Protein AF-A0A529NV31-F1 (afdb_monomer_lite)

Secondary structure (DSSP, 8-state):
-TT--HHHHTTS--HHHHHHHHHTTS--EEEE-EESSS---PPP-SEEEEESS--TTSSPB-SEEPPPPHHHHHH-SEEEE--SSTT---SEESEEESEEE-SS-EEEBHHHHHHHHHTT--EEEEEE-TT-TT-EEEEEETTEEEE--TTSEEEP------GGG---HHHHT-TT---HHHHHHHTTS-PPP----GGGS-EEEETTS-EEEHHHHHHHHHHHHHH-

Structure (mmCIF, N/CA/C/O backbone):
data_AF-A0A529NV31-F1
#
_entry.id   AF-A0A529NV31-F1
#
loop_
_atom_site.group_PDB
_atom_site.id
_atom_site.type_symbol
_atom_site.label_atom_id
_atom_site.label_alt_id
_atom_site.label_comp_id
_atom_site.label_asym_id
_atom_site.label_entity_id
_atom_site.label_seq_id
_atom_site.pdbx_PDB_ins_code
_atom_site.Cartn_x
_atom_site.Cartn_y
_atom_site.Cartn_z
_atom_site.occupancy
_atom_site.B_iso_or_equiv
_atom_site.auth_seq_id
_atom_site.auth_comp_id
_atom_site.auth_asym_id
_atom_site.auth_atom_id
_atom_site.pdbx_PDB_model_num
ATOM 1 N N . VAL A 1 1 ? -2.078 -20.088 28.894 1.00 52.25 1 VAL A N 1
ATOM 2 C CA . VAL A 1 1 ? -1.488 -19.234 29.954 1.00 52.25 1 VAL A CA 1
ATOM 3 C C . VAL A 1 1 ? -1.740 -19.921 31.287 1.00 52.25 1 VAL A C 1
ATOM 5 O O . VAL A 1 1 ? -2.889 -20.295 31.509 1.00 52.25 1 VAL A O 1
ATOM 8 N N . PRO A 1 2 ? -0.722 -20.169 32.130 1.00 49.66 2 PRO A N 1
ATOM 9 C CA . PRO A 1 2 ? -0.938 -20.772 33.445 1.00 49.66 2 PRO A CA 1
ATOM 10 C C . PRO A 1 2 ? -1.967 -19.944 34.229 1.00 49.66 2 PRO A C 1
ATOM 12 O O . PRO A 1 2 ? -1.785 -18.740 34.377 1.00 49.66 2 PRO A O 1
ATOM 15 N N . GLY A 1 3 ? -3.063 -20.567 34.668 1.00 71.56 3 GLY A N 1
ATOM 16 C CA . GLY A 1 3 ? -4.120 -19.899 35.441 1.00 71.56 3 GLY A CA 1
ATOM 17 C C . GLY A 1 3 ? -5.321 -19.360 34.651 1.00 71.56 3 GLY A C 1
ATOM 18 O O . GLY A 1 3 ? -6.226 -18.816 35.274 1.00 71.56 3 GLY A O 1
ATOM 19 N N . ILE A 1 4 ? -5.379 -19.526 33.324 1.00 69.25 4 ILE A N 1
ATOM 20 C CA . ILE A 1 4 ? -6.609 -19.269 32.550 1.00 69.25 4 ILE A CA 1
ATOM 21 C C . ILE A 1 4 ? -7.344 -20.596 32.342 1.00 69.25 4 ILE A C 1
ATOM 23 O O . ILE A 1 4 ? -6.781 -21.513 31.746 1.00 69.25 4 ILE A O 1
ATOM 27 N N . ASP A 1 5 ? -8.584 -20.687 32.833 1.00 78.31 5 ASP A N 1
ATOM 28 C CA . ASP A 1 5 ? -9.491 -21.809 32.562 1.00 78.31 5 ASP A CA 1
ATOM 29 C C . ASP A 1 5 ? -9.714 -21.924 31.039 1.00 78.31 5 ASP A C 1
ATOM 31 O O . ASP A 1 5 ? -10.227 -20.976 30.435 1.00 78.31 5 ASP A O 1
ATOM 35 N N . PRO A 1 6 ? -9.342 -23.045 30.393 1.00 72.75 6 PRO A N 1
ATOM 36 C CA . PRO A 1 6 ? -9.574 -23.252 28.964 1.00 72.75 6 PRO A CA 1
ATOM 37 C C . PRO A 1 6 ? -11.044 -23.066 28.568 1.00 72.75 6 PRO A C 1
ATOM 39 O O . PRO A 1 6 ? -11.326 -22.504 27.514 1.00 72.75 6 PRO A O 1
ATOM 42 N N . ALA A 1 7 ? -11.983 -23.414 29.455 1.00 77.12 7 ALA A N 1
ATOM 43 C CA . ALA A 1 7 ? -13.410 -23.234 29.208 1.00 77.12 7 ALA A CA 1
ATOM 44 C C . ALA A 1 7 ? -13.838 -21.755 29.179 1.00 77.12 7 ALA A C 1
ATOM 46 O O . ALA A 1 7 ? -14.953 -21.455 28.751 1.00 77.12 7 ALA A O 1
ATOM 47 N N . LEU A 1 8 ? -13.011 -20.826 29.673 1.00 75.19 8 LEU A N 1
ATOM 48 C CA . LEU A 1 8 ? -13.231 -19.383 29.547 1.00 75.19 8 LEU A CA 1
ATOM 49 C C . LEU A 1 8 ? -12.817 -18.882 28.158 1.00 75.19 8 LEU A C 1
ATOM 51 O O . LEU A 1 8 ? -13.485 -18.010 27.612 1.00 75.19 8 LEU A O 1
ATOM 55 N N . VAL A 1 9 ? -11.753 -19.448 27.580 1.00 73.44 9 VAL A N 1
ATOM 56 C CA . VAL A 1 9 ? -11.260 -19.089 26.240 1.00 73.44 9 VAL A CA 1
ATOM 57 C C . VAL A 1 9 ? -12.289 -19.462 25.176 1.00 73.44 9 VAL A C 1
ATOM 59 O O . VAL A 1 9 ? -12.607 -18.625 24.340 1.00 73.44 9 VAL A O 1
ATOM 62 N N . ASP A 1 10 ? -12.904 -20.642 25.288 1.00 75.50 10 ASP A N 1
ATOM 63 C CA . ASP A 1 10 ? -13.963 -21.101 24.371 1.00 75.50 10 ASP A CA 1
ATOM 64 C C . ASP A 1 10 ? -15.248 -20.252 24.437 1.00 75.50 10 ASP A C 1
ATOM 66 O O . ASP A 1 10 ? -16.112 -20.341 23.565 1.00 75.50 10 ASP A O 1
ATOM 70 N N . ARG A 1 11 ? -15.403 -19.431 25.484 1.00 81.19 11 ARG A N 1
ATOM 71 C CA . ARG A 1 11 ? -16.543 -18.520 25.671 1.00 81.19 11 ARG A CA 1
ATOM 72 C C . ARG A 1 11 ? -16.264 -17.097 25.196 1.00 81.19 11 ARG A C 1
ATOM 74 O O . ARG A 1 11 ? -17.200 -16.298 25.133 1.00 81.19 11 ARG A O 1
ATOM 81 N N . LEU A 1 12 ? -15.009 -16.759 24.902 1.00 80.94 12 LEU A N 1
ATOM 82 C CA . LEU A 1 12 ? -14.658 -15.455 24.356 1.00 80.94 12 LEU A CA 1
ATOM 83 C C . LEU A 1 12 ? -14.872 -15.465 22.840 1.00 80.94 12 LEU A C 1
ATOM 85 O O . LEU A 1 12 ? -14.559 -16.455 22.182 1.00 80.94 12 LEU A O 1
ATOM 89 N N . PRO A 1 13 ? -15.407 -14.380 22.265 1.00 82.06 13 PRO A N 1
ATOM 90 C CA . PRO A 1 13 ? -15.530 -14.298 20.824 1.00 82.06 13 PRO A CA 1
ATOM 91 C C . PRO A 1 13 ? -14.143 -14.257 20.175 1.00 82.06 13 PRO A C 1
ATOM 93 O O . PRO A 1 13 ? -13.223 -13.612 20.686 1.00 82.06 13 PRO A O 1
ATOM 96 N N . ASP A 1 14 ? -14.009 -14.907 19.022 1.00 88.56 14 ASP A N 1
ATOM 97 C CA . ASP A 1 14 ? -12.799 -14.804 18.217 1.00 88.56 14 ASP A CA 1
ATOM 98 C C . ASP A 1 14 ? -12.743 -13.413 17.562 1.00 88.56 14 ASP A C 1
ATOM 100 O O . ASP A 1 14 ? -13.538 -13.076 16.679 1.00 88.56 14 ASP A O 1
ATOM 104 N N . ASN A 1 15 ? -11.811 -12.577 18.026 1.00 90.31 15 ASN A N 1
ATOM 105 C CA . ASN A 1 15 ? -11.631 -11.222 17.510 1.00 90.31 15 ASN A CA 1
ATOM 106 C C . ASN A 1 15 ? -11.150 -11.211 16.051 1.00 90.31 15 ASN A C 1
ATOM 108 O O . ASN A 1 15 ? -11.503 -10.280 15.325 1.00 90.31 15 ASN A O 1
ATOM 112 N N . ASP A 1 16 ? -10.409 -12.232 15.603 1.00 89.69 16 ASP A N 1
ATOM 113 C CA . ASP A 1 16 ? -10.017 -12.355 14.195 1.00 89.69 16 ASP A CA 1
ATOM 114 C C . ASP A 1 16 ? -11.257 -12.608 13.336 1.00 89.69 16 ASP A C 1
ATOM 116 O O . ASP A 1 16 ? -11.414 -12.012 12.271 1.00 89.69 16 ASP A O 1
ATOM 120 N N . GLU A 1 17 ? -12.181 -13.437 13.824 1.00 91.94 17 GLU A N 1
ATOM 121 C CA . GLU A 1 17 ? -13.430 -13.741 13.129 1.00 91.94 17 GLU A CA 1
ATOM 122 C C . GLU A 1 17 ? -14.406 -12.551 13.148 1.00 91.94 17 GLU A C 1
ATOM 124 O O . GLU A 1 17 ? -15.103 -12.290 12.161 1.00 91.94 17 GLU A O 1
ATOM 129 N N . ILE A 1 18 ? -14.462 -11.789 14.248 1.00 94.31 18 ILE A N 1
ATOM 130 C CA . ILE A 1 18 ? -15.201 -10.517 14.298 1.00 94.31 18 ILE A CA 1
ATOM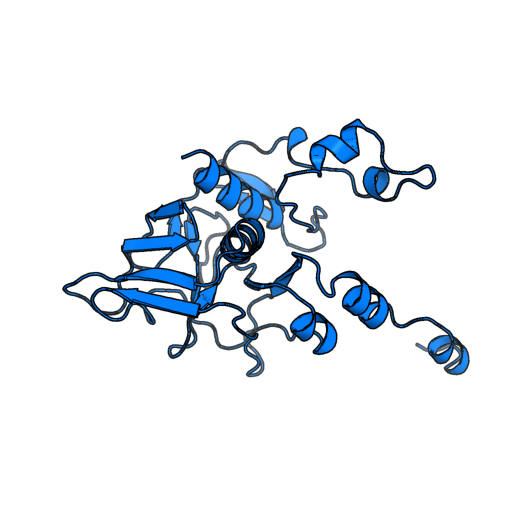 131 C C . ILE A 1 18 ? -14.620 -9.540 13.277 1.00 94.31 18 ILE A C 1
ATOM 133 O O . ILE A 1 18 ? -15.375 -8.916 12.523 1.00 94.31 18 ILE A O 1
ATOM 137 N N . PHE A 1 19 ? -13.294 -9.400 13.229 1.00 94.56 19 PHE A N 1
ATOM 138 C CA . PHE A 1 19 ? -12.641 -8.485 12.303 1.00 94.56 19 PHE A CA 1
ATOM 139 C C . PHE A 1 19 ? -12.861 -8.918 10.849 1.00 94.56 19 PHE A C 1
ATOM 141 O O . PHE A 1 19 ? -13.300 -8.105 10.034 1.00 94.56 19 PHE A O 1
ATOM 148 N N . ALA A 1 20 ? -12.698 -10.207 10.543 1.00 95.69 20 ALA A N 1
ATOM 149 C CA . ALA A 1 20 ? -12.952 -10.767 9.219 1.00 95.69 20 ALA A CA 1
ATOM 150 C C . ALA A 1 20 ? -14.389 -10.527 8.753 1.00 95.69 20 ALA A C 1
ATOM 152 O O . ALA A 1 20 ? -14.601 -10.110 7.613 1.00 95.69 20 ALA A O 1
ATOM 153 N N . ARG A 1 21 ? -15.385 -10.723 9.624 1.00 96.12 21 ARG A N 1
ATOM 154 C CA . ARG A 1 21 ? -16.785 -10.397 9.307 1.00 96.12 21 ARG A CA 1
ATOM 155 C C . ARG A 1 21 ? -17.005 -8.899 9.118 1.00 96.12 21 ARG A C 1
ATOM 157 O O . ARG A 1 21 ? -17.799 -8.498 8.274 1.00 96.12 21 ARG A O 1
ATOM 164 N N . SER A 1 22 ? -16.298 -8.068 9.878 1.00 96.50 22 SER A N 1
ATOM 165 C CA . SER A 1 22 ? -16.463 -6.613 9.844 1.00 96.50 22 SER A CA 1
ATOM 166 C C . SER A 1 22 ? -15.946 -5.971 8.559 1.00 96.50 22 SER A C 1
ATOM 168 O O . SER A 1 22 ? -16.462 -4.913 8.189 1.00 96.50 22 SER A O 1
ATOM 170 N N . ILE A 1 23 ? -14.957 -6.577 7.896 1.00 97.44 23 ILE A N 1
ATOM 171 C CA . ILE A 1 23 ? -14.371 -6.073 6.641 1.00 97.44 23 ILE A CA 1
ATOM 172 C C . ILE A 1 23 ? -15.036 -6.649 5.385 1.00 97.44 23 ILE A C 1
ATOM 174 O O . ILE A 1 23 ? -14.862 -6.095 4.302 1.00 97.44 23 ILE A O 1
ATOM 178 N N . ALA A 1 24 ? -15.813 -7.727 5.518 1.00 97.44 24 ALA A N 1
ATOM 179 C CA . ALA A 1 24 ? -16.458 -8.391 4.392 1.00 97.44 24 ALA A CA 1
ATOM 180 C C . ALA A 1 24 ? -17.353 -7.423 3.596 1.00 97.44 24 ALA A C 1
ATOM 182 O O . ALA A 1 24 ? -18.206 -6.732 4.159 1.00 97.44 24 ALA A O 1
ATOM 183 N N . GLY A 1 25 ? -17.144 -7.368 2.277 1.00 96.44 25 GLY A N 1
ATOM 184 C CA . GLY A 1 25 ? -17.895 -6.500 1.363 1.00 96.44 25 GLY A CA 1
ATOM 185 C C . GLY A 1 25 ? -17.591 -5.002 1.492 1.00 96.44 25 GLY A C 1
ATOM 186 O O . GLY A 1 25 ? -18.279 -4.193 0.873 1.00 96.44 25 GLY A O 1
ATOM 187 N N . LYS A 1 26 ? -16.584 -4.614 2.284 1.00 97.31 26 LYS A N 1
ATOM 188 C CA . LYS A 1 26 ? -16.153 -3.219 2.454 1.00 97.31 26 LYS A CA 1
ATOM 189 C C . LYS A 1 26 ? -14.832 -2.966 1.722 1.00 97.31 26 LYS A C 1
ATOM 191 O O . LYS A 1 26 ? -14.056 -3.904 1.547 1.00 97.31 26 LYS A O 1
ATOM 196 N N . PRO A 1 27 ? -14.535 -1.712 1.332 1.00 97.38 27 PRO A N 1
ATOM 197 C CA . PRO A 1 27 ? -13.291 -1.344 0.651 1.00 97.38 27 PRO A CA 1
ATOM 198 C C . PRO A 1 27 ? -12.096 -1.325 1.623 1.00 97.38 27 PRO A C 1
ATOM 200 O O . PRO A 1 27 ? -11.488 -0.288 1.867 1.00 97.38 27 PRO A O 1
ATOM 203 N N . VAL A 1 28 ? -11.781 -2.474 2.226 1.00 98.06 28 VAL A N 1
ATOM 204 C CA . VAL A 1 28 ? -10.679 -2.632 3.181 1.00 98.06 28 VAL A CA 1
ATOM 205 C C . VAL A 1 28 ? -9.501 -3.310 2.501 1.00 98.06 28 VAL A C 1
ATOM 207 O O . VAL A 1 28 ? -9.643 -4.387 1.918 1.00 98.06 28 VAL A O 1
ATOM 210 N N . VAL A 1 29 ? -8.333 -2.682 2.627 1.00 98.31 29 VAL A N 1
ATOM 211 C CA . VAL A 1 29 ? -7.051 -3.217 2.170 1.00 98.31 29 VAL A CA 1
ATOM 212 C C . VAL A 1 29 ? -6.236 -3.665 3.375 1.00 98.31 29 VAL A C 1
ATOM 214 O O . VAL A 1 29 ? -6.066 -2.901 4.325 1.00 98.31 29 VAL A O 1
ATOM 217 N N . LEU A 1 30 ? -5.726 -4.895 3.340 1.00 97.44 30 LEU A N 1
ATOM 218 C CA . LEU A 1 30 ? -4.834 -5.412 4.375 1.00 97.44 30 LEU A CA 1
ATOM 219 C C . LEU A 1 30 ? -3.369 -5.195 3.999 1.00 97.44 30 LEU A C 1
ATOM 221 O O . LEU A 1 30 ? -2.962 -5.408 2.858 1.00 97.44 30 LEU A O 1
ATOM 225 N N . GLY A 1 31 ? -2.579 -4.795 4.992 1.00 95.62 31 GLY A N 1
ATOM 226 C CA . GLY A 1 31 ? -1.129 -4.704 4.885 1.00 95.62 31 GLY A CA 1
ATOM 227 C C . GLY A 1 31 ? -0.455 -6.030 5.231 1.00 95.62 31 GLY A C 1
ATOM 228 O O . GLY A 1 31 ? -0.853 -6.684 6.194 1.00 95.62 31 GLY A O 1
ATOM 229 N N . TYR A 1 32 ? 0.603 -6.390 4.508 1.00 94.69 32 TYR A N 1
ATOM 230 C CA . TYR A 1 32 ? 1.511 -7.470 4.908 1.00 94.69 32 TYR A CA 1
ATOM 231 C C . TYR A 1 32 ? 2.973 -7.008 4.905 1.00 94.69 32 TYR A C 1
ATOM 233 O O . TYR A 1 32 ? 3.364 -6.100 4.166 1.00 94.69 32 TYR A O 1
ATOM 241 N N . GLY A 1 33 ? 3.786 -7.637 5.756 1.00 92.44 33 GLY A N 1
ATOM 242 C CA . GLY A 1 33 ? 5.233 -7.427 5.824 1.00 92.44 33 GLY A CA 1
ATOM 243 C C . GLY A 1 33 ? 6.008 -8.498 5.056 1.00 92.44 33 GLY A C 1
ATOM 244 O O . GLY A 1 33 ? 5.518 -9.611 4.867 1.00 92.44 33 GLY A O 1
ATOM 245 N N . ILE A 1 34 ? 7.229 -8.168 4.636 1.00 92.69 34 ILE A N 1
ATOM 246 C CA . ILE A 1 34 ? 8.159 -9.146 4.052 1.00 92.69 34 ILE A CA 1
ATOM 247 C C . ILE A 1 34 ? 8.688 -10.058 5.163 1.00 92.69 34 ILE A C 1
ATOM 249 O O . ILE A 1 34 ? 9.029 -9.585 6.247 1.00 92.69 34 ILE A O 1
ATOM 253 N N . SER A 1 35 ? 8.806 -11.348 4.861 1.00 91.06 35 SER A N 1
ATOM 254 C CA . SER A 1 35 ? 9.444 -12.353 5.707 1.00 91.06 35 SER A CA 1
ATOM 255 C C . SER A 1 35 ? 10.656 -12.959 4.996 1.00 91.06 35 SER A C 1
ATOM 257 O O . SER A 1 35 ? 10.649 -13.175 3.784 1.00 91.06 35 SER A O 1
ATOM 259 N N . ASN A 1 36 ? 11.700 -13.272 5.767 1.00 87.06 36 ASN A N 1
ATOM 260 C CA . ASN A 1 36 ? 12.850 -14.045 5.283 1.00 87.06 36 ASN A CA 1
ATOM 261 C C . ASN A 1 36 ? 12.676 -15.559 5.487 1.00 87.06 36 ASN A C 1
ATOM 263 O O . ASN A 1 36 ? 13.519 -16.331 5.020 1.00 87.06 36 ASN A O 1
ATOM 267 N N . GLU A 1 37 ? 11.602 -15.959 6.171 1.00 88.75 37 GLU A N 1
ATOM 268 C CA . GLU A 1 37 ? 11.260 -17.331 6.540 1.00 88.75 37 GLU A CA 1
ATOM 269 C C . GLU A 1 37 ? 9.914 -17.747 5.931 1.00 88.75 37 GLU A C 1
ATOM 271 O O . GLU A 1 37 ? 8.996 -16.931 5.803 1.00 88.75 37 GLU A O 1
ATOM 276 N N . GLY A 1 38 ? 9.785 -19.035 5.605 1.00 91.81 38 GLY A N 1
ATOM 277 C CA . GLY A 1 38 ? 8.586 -19.604 4.989 1.00 91.81 38 GLY A CA 1
ATOM 278 C C . GLY A 1 38 ? 8.535 -19.433 3.467 1.00 91.81 38 GLY A C 1
ATOM 279 O O . GLY A 1 38 ? 9.543 -19.145 2.825 1.00 91.81 38 GLY A O 1
ATOM 280 N N . ASN A 1 39 ? 7.352 -19.669 2.898 1.00 93.88 39 ASN A N 1
ATOM 281 C CA . ASN A 1 39 ? 7.070 -19.638 1.455 1.00 93.88 39 ASN A CA 1
ATOM 282 C C . ASN A 1 39 ? 5.685 -19.041 1.130 1.00 93.88 39 ASN A C 1
ATOM 284 O O . ASN A 1 39 ? 5.166 -19.232 0.031 1.00 93.88 39 ASN A O 1
ATOM 288 N N . TYR A 1 40 ? 5.055 -18.379 2.105 1.00 95.62 40 TYR A N 1
ATOM 289 C CA . TYR A 1 40 ? 3.743 -17.770 1.921 1.00 95.62 40 TYR A CA 1
ATOM 290 C C . TYR A 1 40 ? 3.864 -16.525 1.044 1.00 95.62 40 TYR A C 1
ATOM 292 O O . TYR A 1 40 ? 4.668 -15.638 1.337 1.00 95.62 40 TYR A O 1
ATOM 300 N N . HIS A 1 41 ? 3.015 -16.452 0.025 1.00 95.69 41 HIS A N 1
ATOM 301 C CA . HIS A 1 41 ? 2.807 -15.277 -0.805 1.00 95.69 41 HIS A CA 1
ATOM 302 C C . HIS A 1 41 ? 1.325 -14.890 -0.731 1.00 95.69 41 HIS A C 1
ATOM 304 O O . HIS A 1 41 ? 0.470 -15.777 -0.821 1.00 95.69 41 HIS A O 1
ATOM 310 N N . PRO A 1 42 ? 1.003 -13.602 -0.525 1.00 94.50 42 PRO A N 1
ATOM 311 C CA . PRO A 1 42 ? -0.377 -13.162 -0.403 1.00 94.50 42 PRO A CA 1
ATOM 312 C C . PRO A 1 42 ? -1.080 -13.191 -1.757 1.00 94.50 42 PRO A C 1
ATOM 314 O O . PRO A 1 42 ? -0.464 -12.995 -2.804 1.00 94.50 42 PRO A O 1
ATOM 317 N N . GLN A 1 43 ? -2.397 -13.371 -1.741 1.00 95.31 43 GLN A N 1
ATOM 318 C CA . GLN A 1 43 ? -3.197 -13.299 -2.954 1.00 95.31 43 GLN A CA 1
ATOM 319 C C . GLN A 1 43 ? -3.166 -11.898 -3.570 1.00 95.31 43 GLN A C 1
ATOM 321 O O . GLN A 1 43 ? -3.516 -10.906 -2.926 1.00 95.31 43 GLN A O 1
ATOM 326 N N . VAL A 1 44 ? -2.870 -11.830 -4.867 1.00 96.81 44 VAL A N 1
ATOM 327 C CA . VAL A 1 44 ? -3.057 -10.611 -5.657 1.00 96.81 44 VAL A CA 1
ATOM 328 C C . VAL A 1 44 ? -4.533 -10.489 -6.048 1.00 96.81 44 VAL A C 1
ATOM 330 O O . VAL A 1 44 ? -5.082 -11.338 -6.747 1.00 96.81 44 VAL A O 1
ATOM 333 N N . LYS A 1 45 ? -5.197 -9.429 -5.570 1.00 97.06 45 LYS A N 1
ATOM 334 C CA . LYS A 1 45 ? -6.650 -9.207 -5.736 1.00 97.06 45 LYS A CA 1
ATOM 335 C C . LYS A 1 45 ? -7.037 -8.492 -7.039 1.00 97.06 45 LYS A C 1
ATOM 337 O O . LYS A 1 45 ? -8.222 -8.271 -7.280 1.00 97.06 45 LYS A O 1
ATOM 342 N N . ALA A 1 46 ? -6.063 -8.114 -7.863 1.00 96.75 46 ALA A N 1
ATOM 343 C CA . ALA A 1 46 ? -6.259 -7.316 -9.070 1.00 96.75 46 ALA A CA 1
ATOM 344 C C . ALA A 1 46 ? -5.518 -7.899 -10.276 1.00 96.75 46 ALA A C 1
ATOM 346 O O . ALA A 1 46 ? -4.521 -8.602 -10.129 1.00 96.75 46 ALA A O 1
ATOM 347 N N . GLY A 1 47 ? -5.985 -7.564 -11.478 1.00 97.56 47 GLY A N 1
ATOM 348 C CA . GLY A 1 47 ? -5.246 -7.850 -12.703 1.00 97.56 47 GLY A CA 1
ATOM 349 C C . GLY A 1 47 ? -3.971 -7.010 -12.795 1.00 97.56 47 GLY A C 1
ATOM 350 O O . GLY A 1 47 ? -3.922 -5.874 -12.320 1.00 97.56 47 GLY A O 1
ATOM 351 N N . ILE A 1 48 ? -2.948 -7.549 -13.449 1.00 97.56 48 ILE A N 1
ATOM 352 C CA . ILE A 1 48 ? -1.725 -6.819 -13.785 1.00 97.56 48 ILE A CA 1
ATOM 353 C C . ILE A 1 48 ? -1.467 -7.027 -15.271 1.00 97.56 48 ILE A C 1
ATOM 355 O O . ILE A 1 48 ? -1.412 -8.159 -15.745 1.00 97.56 48 ILE A O 1
ATOM 359 N N . ALA A 1 49 ? -1.338 -5.926 -16.000 1.00 97.38 49 ALA A N 1
ATOM 360 C CA . ALA A 1 49 ? -0.980 -5.905 -17.408 1.00 97.38 49 ALA A CA 1
ATOM 361 C C . ALA A 1 49 ? 0.244 -5.013 -17.604 1.00 97.38 49 ALA A C 1
ATOM 363 O O . ALA A 1 49 ? 0.450 -4.055 -16.856 1.00 97.38 49 ALA A O 1
ATOM 364 N N . PHE A 1 50 ? 1.042 -5.299 -18.628 1.00 96.44 50 PHE A N 1
ATOM 365 C CA . PHE A 1 50 ? 2.165 -4.447 -18.991 1.00 96.44 50 PHE A CA 1
ATOM 366 C C . PHE A 1 50 ? 2.307 -4.282 -20.503 1.00 96.44 50 PHE A C 1
ATOM 368 O O . PHE A 1 50 ? 1.803 -5.085 -21.287 1.00 96.44 50 PHE A O 1
ATOM 375 N N . THR A 1 51 ? 2.987 -3.211 -20.898 1.00 96.62 51 THR A N 1
ATOM 376 C CA . THR A 1 51 ? 3.375 -2.906 -22.283 1.00 96.62 51 THR A CA 1
ATOM 377 C C . THR A 1 51 ? 4.895 -2.806 -22.377 1.00 96.62 51 THR A C 1
ATOM 379 O O . THR A 1 51 ? 5.516 -2.380 -21.407 1.00 96.62 51 THR A O 1
ATOM 382 N N . GLY A 1 52 ? 5.481 -3.090 -23.542 1.00 94.50 52 GLY A N 1
ATOM 383 C CA . GLY A 1 52 ? 6.941 -3.109 -23.714 1.00 94.50 52 GLY A CA 1
ATOM 384 C C . GLY A 1 52 ? 7.552 -4.443 -23.283 1.00 94.50 52 GLY A C 1
ATOM 385 O O . GLY A 1 52 ? 6.856 -5.461 -23.271 1.00 94.50 52 GLY A O 1
ATOM 386 N N . GLU A 1 53 ? 8.841 -4.437 -22.939 1.00 95.44 53 GLU A N 1
ATOM 387 C CA . GLU A 1 53 ? 9.506 -5.610 -22.363 1.00 95.44 53 GLU A CA 1
ATOM 388 C C . GLU A 1 53 ? 9.003 -5.897 -20.943 1.00 95.44 53 GLU A C 1
ATOM 390 O O . GLU A 1 53 ? 8.494 -5.012 -20.248 1.00 95.44 53 GLU A O 1
ATOM 395 N N . SER A 1 54 ? 9.147 -7.153 -20.507 1.00 94.44 54 SER A N 1
ATOM 396 C CA . SER A 1 54 ? 8.662 -7.592 -19.194 1.00 94.44 54 SER A CA 1
ATOM 397 C C . SER A 1 54 ? 9.285 -6.766 -18.058 1.00 94.44 54 SER A C 1
ATOM 399 O O . SER A 1 54 ? 10.514 -6.747 -17.922 1.00 94.44 54 SER A O 1
ATOM 401 N N . PRO A 1 55 ? 8.469 -6.122 -17.199 1.00 95.38 55 PRO A N 1
ATOM 402 C CA . PRO A 1 55 ? 8.963 -5.364 -16.058 1.00 95.38 55 PRO A CA 1
ATOM 403 C C . PRO A 1 55 ? 9.029 -6.198 -14.769 1.00 95.38 55 PRO A C 1
ATOM 405 O O . PRO A 1 55 ? 9.301 -5.633 -13.715 1.00 95.38 55 PRO A O 1
ATOM 408 N N . VAL A 1 56 ? 8.733 -7.505 -14.812 1.00 95.81 56 VAL A N 1
ATOM 409 C CA . VAL A 1 56 ? 8.555 -8.351 -13.612 1.00 95.81 56 VAL A CA 1
ATOM 410 C C . VAL A 1 56 ? 9.785 -8.356 -12.700 1.00 95.81 56 VAL A C 1
ATOM 412 O O . VAL A 1 56 ? 9.627 -8.350 -11.481 1.00 95.81 56 VAL A O 1
ATOM 415 N N . ASP A 1 57 ? 10.985 -8.276 -13.274 1.00 95.75 57 ASP A N 1
ATOM 416 C CA . ASP A 1 57 ? 12.252 -8.268 -12.528 1.00 95.75 57 ASP A CA 1
ATOM 417 C C . ASP A 1 57 ? 12.708 -6.864 -12.092 1.00 95.75 57 ASP A C 1
ATOM 419 O O . ASP A 1 57 ? 13.775 -6.708 -11.504 1.00 95.75 57 ASP A O 1
ATOM 423 N N . ALA A 1 58 ? 11.932 -5.817 -12.394 1.00 96.25 58 ALA A N 1
ATOM 424 C CA . ALA A 1 58 ? 12.282 -4.450 -12.014 1.00 96.25 58 ALA A CA 1
ATOM 425 C C . ALA A 1 58 ? 12.204 -4.206 -10.493 1.00 96.25 58 ALA A C 1
ATOM 427 O O . ALA A 1 58 ? 13.118 -3.579 -9.947 1.00 96.25 58 ALA A O 1
ATOM 428 N N . PRO A 1 59 ? 11.135 -4.633 -9.788 1.00 97.12 59 PRO A N 1
ATOM 429 C CA . PRO A 1 59 ? 10.970 -4.294 -8.384 1.00 97.12 59 PRO A CA 1
ATOM 430 C C . PRO A 1 59 ? 11.825 -5.156 -7.448 1.00 97.12 59 PRO A C 1
ATOM 432 O O . PRO A 1 59 ? 12.350 -6.195 -7.842 1.00 97.12 59 PRO A O 1
ATOM 435 N N . PRO A 1 60 ? 11.951 -4.769 -6.166 1.00 95.62 60 PRO A N 1
ATOM 436 C CA . PRO A 1 60 ? 12.656 -5.575 -5.178 1.00 95.62 60 PRO A CA 1
ATOM 437 C C . PRO A 1 60 ? 12.024 -6.960 -4.986 1.00 95.62 60 PRO A C 1
ATOM 439 O O . PRO A 1 60 ? 10.802 -7.091 -4.855 1.00 95.62 60 PRO A O 1
ATOM 442 N N . HIS A 1 61 ? 12.877 -7.982 -4.893 1.00 95.12 61 HIS A N 1
ATOM 443 C CA . HIS A 1 61 ? 12.422 -9.354 -4.701 1.00 95.12 61 HIS A CA 1
ATOM 444 C C . HIS A 1 61 ? 11.923 -9.626 -3.277 1.00 95.12 61 HIS A C 1
ATOM 446 O O . HIS A 1 61 ? 12.511 -9.171 -2.289 1.00 95.12 61 HIS A O 1
ATOM 452 N N . ILE A 1 62 ? 10.887 -10.453 -3.175 1.00 94.69 62 ILE A N 1
ATOM 453 C CA . ILE A 1 62 ? 10.430 -11.083 -1.940 1.00 94.69 62 ILE A CA 1
ATOM 454 C C . ILE A 1 62 ? 10.643 -12.586 -1.993 1.00 94.69 62 ILE A C 1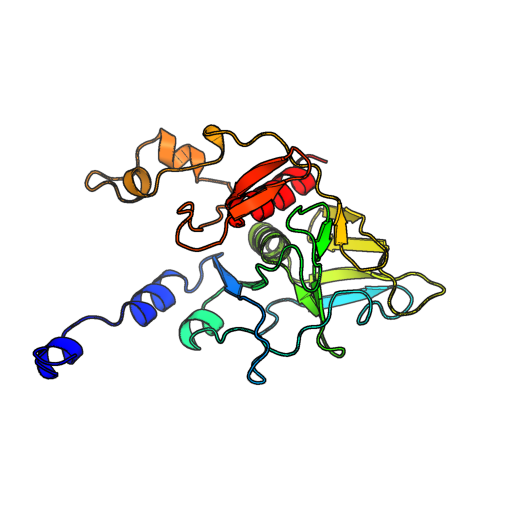
ATOM 456 O O . ILE A 1 62 ? 10.540 -13.215 -3.038 1.00 94.69 62 ILE A O 1
ATOM 460 N N . ARG A 1 63 ? 10.947 -13.156 -0.827 1.00 93.88 63 ARG A N 1
ATOM 461 C CA . ARG A 1 63 ? 11.015 -14.608 -0.633 1.00 93.88 63 ARG A CA 1
ATOM 462 C C . ARG A 1 63 ? 9.728 -15.160 -0.031 1.00 93.88 63 ARG A C 1
ATOM 464 O O . ARG A 1 63 ? 9.316 -16.267 -0.355 1.00 93.88 63 ARG A O 1
ATOM 471 N N . ALA A 1 64 ? 9.179 -14.421 0.925 1.00 94.88 64 ALA A N 1
ATOM 472 C CA . ALA A 1 64 ? 7.961 -14.757 1.632 1.00 94.88 64 ALA A CA 1
ATOM 473 C C . ALA A 1 64 ? 7.349 -13.488 2.234 1.00 94.88 64 ALA A C 1
ATOM 475 O O . ALA A 1 64 ? 7.997 -12.442 2.360 1.00 94.88 64 ALA A O 1
ATOM 476 N N . ALA A 1 65 ? 6.102 -13.606 2.660 1.00 94.88 65 ALA A N 1
ATOM 477 C CA . ALA A 1 65 ? 5.374 -12.610 3.421 1.00 94.88 65 ALA A CA 1
ATOM 478 C C . ALA A 1 65 ? 4.970 -13.163 4.791 1.00 94.88 65 ALA A C 1
ATOM 480 O O . ALA A 1 65 ? 4.851 -14.374 4.987 1.00 94.88 65 ALA A O 1
ATOM 481 N N . THR A 1 66 ? 4.715 -12.266 5.740 1.00 93.88 66 THR A N 1
ATOM 482 C CA . THR A 1 66 ? 4.025 -12.627 6.980 1.00 93.88 66 THR A CA 1
ATOM 483 C C . THR A 1 66 ? 2.610 -13.118 6.641 1.00 93.88 66 THR A C 1
ATOM 485 O O . THR A 1 66 ? 1.861 -12.358 6.020 1.00 93.88 66 THR A O 1
ATOM 488 N N . PRO A 1 67 ? 2.218 -14.344 7.042 1.00 93.25 67 PRO A N 1
ATOM 489 C CA . PRO A 1 67 ? 0.913 -14.897 6.696 1.00 93.25 67 PRO A CA 1
ATOM 490 C C . PRO A 1 67 ? -0.255 -14.068 7.221 1.00 93.25 67 PRO A C 1
ATOM 492 O O . PRO A 1 67 ? -0.310 -13.731 8.407 1.00 93.25 67 PRO A O 1
ATOM 495 N N . LEU A 1 68 ? -1.224 -13.796 6.348 1.00 93.50 68 LEU A N 1
ATOM 496 C CA . LEU A 1 68 ? -2.530 -13.292 6.755 1.00 93.50 68 LEU A CA 1
ATOM 497 C C . LEU A 1 68 ? -3.409 -14.462 7.203 1.00 93.50 68 LEU A C 1
ATOM 499 O O . LEU A 1 68 ? -3.290 -15.591 6.723 1.00 93.50 68 LEU A O 1
ATOM 503 N N . ARG A 1 69 ? -4.327 -14.201 8.136 1.00 94.25 69 ARG A N 1
ATOM 504 C CA . ARG A 1 69 ? -5.325 -15.207 8.516 1.00 94.25 69 ARG A CA 1
ATOM 505 C C . ARG A 1 69 ? -6.228 -15.464 7.300 1.00 94.25 69 ARG A C 1
ATOM 507 O O . ARG A 1 69 ? -6.729 -14.487 6.741 1.00 94.25 69 ARG A O 1
ATOM 514 N N . PRO A 1 70 ? -6.513 -16.726 6.924 1.00 94.25 70 PRO A N 1
ATOM 515 C CA . PRO A 1 70 ? -7.239 -17.028 5.686 1.00 94.25 70 PRO A CA 1
ATOM 516 C C . PRO A 1 70 ? -8.583 -16.301 5.542 1.00 94.25 70 PRO A C 1
ATOM 518 O O . PRO A 1 70 ? -8.935 -15.851 4.459 1.00 94.25 70 PRO A O 1
ATOM 521 N N . GLN A 1 71 ? -9.322 -16.135 6.642 1.00 94.50 71 GLN A N 1
ATOM 522 C CA . GLN A 1 71 ? -10.613 -15.438 6.642 1.00 94.50 71 GLN A CA 1
ATOM 523 C C . GLN A 1 71 ? -10.471 -13.926 6.397 1.00 94.50 71 GLN A C 1
ATOM 525 O O . GLN A 1 71 ? -11.315 -13.331 5.732 1.00 94.50 71 GLN A O 1
ATOM 530 N N . LEU A 1 72 ? -9.398 -13.306 6.904 1.00 95.62 72 LEU A N 1
ATOM 531 C CA . LEU A 1 72 ? -9.090 -11.897 6.651 1.00 95.62 72 LEU A CA 1
ATOM 532 C C . LEU A 1 72 ? -8.668 -11.697 5.195 1.00 95.62 72 LEU A C 1
ATOM 534 O O . LEU A 1 72 ? -9.200 -10.827 4.513 1.00 95.62 72 LEU A O 1
ATOM 538 N N . GLU A 1 73 ? -7.762 -12.544 4.709 1.00 96.06 73 GLU A N 1
ATOM 539 C CA . GLU A 1 73 ? -7.308 -12.533 3.318 1.00 96.06 73 GLU A CA 1
ATOM 540 C C . GLU A 1 73 ? -8.466 -12.745 2.332 1.00 96.06 73 GLU A C 1
ATOM 542 O O . GLU A 1 73 ? -8.544 -12.053 1.317 1.00 96.06 73 GLU A O 1
ATOM 547 N N . ALA A 1 74 ? -9.399 -13.652 2.629 1.00 95.56 74 ALA A N 1
ATOM 548 C CA . ALA A 1 74 ? -10.568 -13.895 1.788 1.00 95.56 74 ALA A CA 1
ATOM 549 C C . ALA A 1 74 ? -11.527 -12.692 1.736 1.00 95.56 74 ALA A C 1
ATOM 551 O O . ALA A 1 74 ? -12.036 -12.374 0.662 1.00 95.56 74 ALA A O 1
ATOM 552 N N . ASN A 1 75 ? -11.754 -12.019 2.869 1.00 96.94 75 ASN A N 1
ATOM 553 C CA . ASN A 1 75 ? -12.745 -10.945 2.982 1.00 96.94 75 ASN A CA 1
ATOM 554 C C . ASN A 1 75 ? -12.211 -9.550 2.624 1.00 96.94 75 ASN A C 1
ATOM 556 O O . ASN A 1 75 ? -13.010 -8.628 2.453 1.00 96.94 75 ASN A O 1
ATOM 560 N N . ALA A 1 76 ? -10.891 -9.376 2.525 1.00 97.94 76 ALA A N 1
ATOM 561 C CA . ALA A 1 76 ? -10.280 -8.110 2.141 1.00 97.94 76 ALA A CA 1
ATOM 562 C C . ALA A 1 76 ? -10.531 -7.779 0.662 1.00 97.94 76 ALA A C 1
ATOM 564 O O . ALA A 1 76 ? -10.338 -8.616 -0.223 1.00 97.94 76 ALA A O 1
ATOM 565 N N . ALA A 1 77 ? -10.896 -6.524 0.388 1.00 98.31 77 ALA A N 1
ATOM 566 C CA . ALA A 1 77 ? -11.050 -6.014 -0.974 1.00 98.31 77 ALA A CA 1
ATOM 567 C C . ALA A 1 77 ? -9.702 -5.835 -1.685 1.00 98.31 77 ALA A C 1
ATOM 569 O O . ALA A 1 77 ? -9.658 -5.808 -2.917 1.00 98.31 77 ALA A O 1
ATOM 570 N N . GLY A 1 78 ? -8.621 -5.711 -0.913 1.00 98.19 78 GLY A N 1
ATOM 571 C CA . GLY A 1 78 ? -7.263 -5.620 -1.416 1.00 98.19 78 GLY A CA 1
ATOM 572 C C . GLY A 1 78 ? -6.215 -6.085 -0.414 1.00 98.19 78 GLY A C 1
ATOM 573 O O . GLY A 1 78 ? -6.469 -6.143 0.790 1.00 98.19 78 GLY A O 1
ATOM 574 N N . ILE A 1 79 ? -5.027 -6.413 -0.913 1.00 98.31 79 ILE A N 1
ATOM 575 C CA . ILE A 1 79 ? -3.867 -6.792 -0.098 1.00 98.31 79 ILE A CA 1
ATOM 576 C C . ILE A 1 79 ? -2.630 -6.114 -0.682 1.00 98.31 79 ILE A C 1
ATOM 578 O O . ILE A 1 79 ? -2.398 -6.214 -1.884 1.00 98.31 79 ILE A O 1
ATOM 582 N N . GLY A 1 80 ? -1.845 -5.428 0.152 1.00 97.62 80 GLY A N 1
ATOM 583 C CA . GLY A 1 80 ? -0.641 -4.735 -0.304 1.00 97.62 80 GLY A CA 1
ATOM 584 C C . GLY A 1 80 ? 0.503 -4.732 0.705 1.00 97.62 80 GLY A C 1
ATOM 585 O O . GLY A 1 80 ? 0.290 -4.791 1.917 1.00 97.62 80 GLY A O 1
ATOM 586 N N . HIS A 1 81 ? 1.743 -4.670 0.218 1.00 96.81 81 HIS A N 1
ATOM 587 C CA . HIS A 1 81 ? 2.915 -4.678 1.094 1.00 96.81 81 HIS A CA 1
ATOM 588 C C . HIS A 1 81 ? 3.108 -3.334 1.803 1.00 96.81 81 HIS A C 1
ATOM 590 O O . HIS A 1 81 ? 2.920 -2.265 1.222 1.00 96.81 81 HIS A O 1
ATOM 596 N N . ILE A 1 82 ? 3.583 -3.371 3.049 1.00 94.44 82 ILE A N 1
ATOM 597 C CA . ILE A 1 82 ? 3.894 -2.153 3.823 1.00 94.44 82 ILE A CA 1
ATOM 598 C C . ILE A 1 82 ? 5.353 -1.696 3.686 1.00 94.44 82 ILE A C 1
ATOM 600 O O . ILE A 1 82 ? 5.746 -0.681 4.259 1.00 94.44 82 ILE A O 1
ATOM 604 N N . SER A 1 83 ? 6.167 -2.440 2.935 1.00 91.56 83 SER A N 1
ATOM 605 C CA . SER A 1 83 ? 7.606 -2.208 2.800 1.00 91.56 83 SER A CA 1
ATOM 606 C C . SER A 1 83 ? 7.928 -0.921 2.048 1.00 91.56 83 SER A C 1
ATOM 608 O O . SER A 1 83 ? 7.660 -0.815 0.858 1.00 91.56 83 SER A O 1
ATOM 610 N N . LEU A 1 84 ? 8.564 0.022 2.743 1.00 88.88 84 LEU A N 1
ATOM 611 C CA . LEU A 1 84 ? 8.973 1.315 2.184 1.00 88.88 84 LEU A CA 1
ATOM 612 C C . LEU A 1 84 ? 10.415 1.328 1.669 1.00 88.88 84 LEU A C 1
ATOM 614 O O . LEU A 1 84 ? 10.754 2.146 0.828 1.00 88.88 84 LEU A O 1
ATOM 618 N N . ASN A 1 85 ? 11.281 0.457 2.196 1.00 85.56 85 ASN A N 1
ATOM 619 C CA . ASN A 1 85 ? 12.705 0.458 1.859 1.00 85.56 85 ASN A CA 1
ATOM 620 C C . ASN A 1 85 ? 13.330 -0.953 1.897 1.00 85.56 85 ASN A C 1
ATOM 622 O O . ASN A 1 85 ? 14.275 -1.189 2.656 1.00 85.56 85 ASN A O 1
ATOM 626 N N . PRO A 1 86 ? 12.765 -1.935 1.171 1.00 82.19 86 PRO A N 1
ATOM 627 C CA . PRO A 1 86 ? 13.223 -3.320 1.243 1.00 82.19 86 PRO A CA 1
ATOM 628 C C . PRO A 1 86 ? 14.686 -3.441 0.799 1.00 82.19 86 PRO A C 1
ATOM 630 O O . PRO A 1 86 ? 15.086 -2.903 -0.229 1.00 82.19 86 PRO A O 1
ATOM 633 N N . GLY A 1 87 ? 15.496 -4.140 1.598 1.00 74.69 87 GLY A N 1
ATOM 634 C CA . GLY A 1 87 ? 16.891 -4.443 1.266 1.00 74.69 87 GLY A CA 1
ATOM 635 C C . GLY A 1 87 ? 17.871 -3.262 1.313 1.00 74.69 87 GLY A C 1
ATOM 636 O O . GLY A 1 87 ? 19.061 -3.478 1.092 1.00 74.69 87 GLY A O 1
ATOM 637 N N . LYS A 1 88 ? 17.434 -2.032 1.626 1.00 80.81 88 LYS A N 1
ATOM 638 C CA . LYS A 1 88 ? 18.349 -0.884 1.737 1.00 80.81 88 LYS A CA 1
ATOM 639 C C . LYS A 1 88 ? 18.835 -0.699 3.174 1.00 80.81 88 LYS A C 1
ATOM 641 O O . LYS A 1 88 ? 18.085 -0.841 4.135 1.00 80.81 88 LYS A O 1
ATOM 646 N N . SER A 1 89 ? 20.104 -0.324 3.309 1.00 71.12 89 SER A N 1
ATOM 647 C CA . SER A 1 89 ? 20.779 -0.112 4.598 1.00 71.12 89 SER A CA 1
ATOM 648 C C . SER A 1 89 ? 20.504 1.256 5.231 1.00 71.12 89 SER A C 1
ATOM 650 O O . SER A 1 89 ? 20.814 1.467 6.402 1.00 71.12 89 SER A O 1
ATOM 652 N N . THR A 1 90 ? 19.944 2.207 4.476 1.00 77.56 90 THR A N 1
ATOM 653 C CA . THR A 1 90 ? 19.645 3.552 4.981 1.00 77.56 90 THR A CA 1
ATOM 654 C C . THR A 1 90 ? 18.295 3.600 5.694 1.00 77.56 90 THR A C 1
ATOM 656 O O . THR A 1 90 ? 17.289 3.107 5.188 1.00 77.56 90 THR A O 1
ATOM 659 N N . ALA A 1 91 ? 18.257 4.252 6.858 1.00 75.94 91 ALA A N 1
ATOM 660 C CA . ALA A 1 91 ? 17.013 4.522 7.580 1.00 75.94 91 ALA A CA 1
ATOM 661 C C . ALA A 1 91 ? 16.153 5.612 6.909 1.00 75.94 91 ALA A C 1
ATOM 663 O O . ALA A 1 91 ? 14.973 5.747 7.235 1.00 75.94 91 ALA A O 1
ATOM 664 N N . VAL A 1 92 ? 16.741 6.386 5.986 1.00 87.62 92 VAL A N 1
ATOM 665 C CA . VAL A 1 92 ? 16.072 7.505 5.317 1.00 87.62 92 VAL A CA 1
ATOM 666 C C . VAL A 1 92 ? 15.321 7.017 4.085 1.00 87.62 92 VAL A C 1
ATOM 668 O O . VAL A 1 92 ? 15.937 6.558 3.119 1.00 87.62 92 VAL A O 1
ATOM 671 N N . VAL A 1 93 ? 14.001 7.173 4.090 1.00 90.19 93 VAL A N 1
ATOM 672 C CA . VAL A 1 93 ? 13.136 6.798 2.968 1.00 90.19 93 VAL A CA 1
ATOM 673 C C . VAL A 1 93 ? 13.040 7.972 1.989 1.00 90.19 93 VAL A C 1
ATOM 675 O O . VAL A 1 93 ? 12.590 9.059 2.348 1.00 90.19 93 VAL A O 1
ATOM 678 N N . ARG A 1 94 ? 13.496 7.757 0.749 1.00 92.69 94 ARG A N 1
ATOM 679 C CA . ARG A 1 94 ? 13.432 8.738 -0.361 1.00 92.69 94 ARG A CA 1
ATOM 680 C C . ARG A 1 94 ? 12.640 8.231 -1.555 1.00 92.69 94 ARG A C 1
ATOM 682 O O . ARG A 1 94 ? 12.059 9.016 -2.294 1.00 92.69 94 ARG A O 1
ATOM 689 N N . THR A 1 95 ? 12.648 6.920 -1.736 1.00 94.44 95 THR A N 1
ATOM 690 C CA . THR A 1 95 ? 11.851 6.218 -2.728 1.00 94.44 95 THR A CA 1
ATOM 691 C C . THR A 1 95 ? 11.124 5.077 -2.038 1.00 94.44 95 THR A C 1
ATOM 693 O O . THR A 1 95 ? 11.618 4.568 -1.029 1.00 94.44 95 THR A O 1
ATOM 696 N N . ALA A 1 96 ? 9.962 4.699 -2.563 1.00 95.56 96 ALA A N 1
ATOM 697 C CA . ALA A 1 96 ? 9.211 3.539 -2.102 1.00 95.56 96 ALA A CA 1
ATOM 698 C C . ALA A 1 96 ? 8.787 2.682 -3.304 1.00 95.56 96 ALA A C 1
ATOM 700 O O . ALA A 1 96 ? 8.271 3.235 -4.279 1.00 95.56 96 ALA A O 1
ATOM 701 N N . PRO A 1 97 ? 8.994 1.355 -3.269 1.00 96.88 97 PRO A N 1
ATOM 702 C CA . PRO A 1 97 ? 8.563 0.480 -4.352 1.00 96.88 97 PRO A CA 1
ATOM 703 C C . PRO A 1 97 ? 7.034 0.442 -4.436 1.00 96.88 97 PRO A C 1
ATOM 705 O O . PRO A 1 97 ? 6.355 0.336 -3.413 1.00 96.88 97 PRO A O 1
ATOM 708 N N . LEU A 1 98 ? 6.491 0.530 -5.653 1.00 98.19 98 LEU A N 1
ATOM 709 C CA . LEU A 1 98 ? 5.050 0.368 -5.885 1.00 98.19 98 LEU A CA 1
ATOM 710 C C . LEU A 1 98 ? 4.630 -1.101 -5.972 1.00 98.19 98 LEU A C 1
ATOM 712 O O . LEU A 1 98 ? 3.464 -1.415 -5.735 1.00 98.19 98 LEU A O 1
ATOM 716 N N . PHE A 1 99 ? 5.579 -1.974 -6.304 1.00 98.44 99 PHE A N 1
ATOM 717 C CA . PHE A 1 99 ? 5.410 -3.416 -6.331 1.00 98.44 99 PHE A CA 1
ATOM 718 C C . PHE A 1 99 ? 6.600 -4.112 -5.669 1.00 98.44 99 PHE A C 1
ATOM 720 O O . PHE A 1 99 ? 7.703 -3.575 -5.613 1.00 98.44 99 PHE A O 1
ATOM 727 N N . LEU A 1 100 ? 6.385 -5.346 -5.237 1.00 97.94 100 LEU A N 1
ATOM 728 C CA . LEU A 1 100 ? 7.421 -6.345 -4.990 1.00 97.94 100 LEU A CA 1
ATOM 729 C C . LEU A 1 100 ? 7.279 -7.470 -6.016 1.00 97.94 100 LEU A C 1
ATOM 731 O O . LEU A 1 100 ? 6.235 -7.577 -6.653 1.00 97.94 100 LEU A O 1
ATOM 735 N N . THR A 1 101 ? 8.296 -8.312 -6.170 1.00 97.50 101 THR A N 1
ATOM 736 C CA . THR A 1 101 ? 8.269 -9.435 -7.122 1.00 97.50 101 THR A CA 1
ATOM 737 C C . THR A 1 101 ? 8.822 -10.711 -6.500 1.00 97.50 101 THR A C 1
ATOM 739 O O . THR A 1 101 ? 9.721 -10.650 -5.670 1.00 97.50 101 THR A O 1
ATOM 742 N N . ASP A 1 102 ? 8.320 -11.879 -6.875 1.00 95.88 102 ASP A N 1
ATOM 743 C CA . ASP A 1 102 ? 8.985 -13.166 -6.607 1.00 95.88 102 ASP A CA 1
ATOM 744 C C . ASP A 1 102 ? 9.731 -13.702 -7.847 1.00 95.88 102 ASP A C 1
ATOM 746 O O . ASP A 1 102 ? 10.333 -14.772 -7.793 1.00 95.88 102 ASP A O 1
ATOM 750 N N . GLY A 1 103 ? 9.751 -12.925 -8.939 1.00 95.19 103 GLY A N 1
ATOM 751 C CA . GLY A 1 103 ? 10.268 -13.315 -10.255 1.00 95.19 103 GLY A CA 1
ATOM 752 C C . GLY A 1 103 ? 9.198 -13.879 -11.196 1.00 95.19 103 GLY A C 1
ATOM 753 O O . GLY A 1 103 ? 9.444 -14.009 -12.392 1.00 95.19 103 GLY A O 1
ATOM 754 N N . GLU A 1 104 ? 7.998 -14.176 -10.695 1.00 93.44 104 GLU A N 1
ATOM 755 C CA . GLU A 1 104 ? 6.875 -14.687 -11.488 1.00 93.44 104 GLU A CA 1
ATOM 756 C C . GLU A 1 104 ? 5.690 -13.712 -11.483 1.00 93.44 104 GLU A C 1
ATOM 758 O O . GLU A 1 104 ? 5.066 -13.467 -12.519 1.00 93.44 104 GLU A O 1
ATOM 763 N N . GLN A 1 105 ? 5.391 -13.124 -10.324 1.00 94.88 105 GLN A N 1
ATOM 764 C CA . GLN A 1 105 ? 4.267 -12.227 -10.102 1.00 94.88 105 GLN A CA 1
ATOM 765 C C . GLN A 1 105 ? 4.692 -10.947 -9.375 1.00 94.88 105 GLN A C 1
ATOM 767 O O . GLN A 1 105 ? 5.603 -10.921 -8.550 1.00 94.88 105 GLN A O 1
ATOM 772 N N . LEU A 1 106 ? 3.968 -9.867 -9.673 1.00 98.00 106 LEU A N 1
ATOM 773 C CA . LEU A 1 106 ? 4.080 -8.590 -8.983 1.00 98.00 106 LEU A CA 1
ATOM 774 C C . LEU A 1 106 ? 3.040 -8.466 -7.867 1.00 98.00 106 LEU A C 1
ATOM 776 O O . LEU A 1 106 ? 1.858 -8.749 -8.064 1.00 98.00 106 LEU A O 1
ATOM 780 N N . TYR A 1 107 ? 3.473 -7.956 -6.721 1.00 98.19 107 TYR A N 1
ATOM 781 C CA . TYR A 1 107 ? 2.650 -7.750 -5.538 1.00 98.19 107 TYR A CA 1
ATOM 782 C C . TYR A 1 107 ? 2.545 -6.255 -5.223 1.00 98.19 107 TYR A C 1
ATOM 784 O O . TYR A 1 107 ? 3.582 -5.633 -4.995 1.00 98.19 107 TYR A O 1
ATOM 792 N N . PRO A 1 108 ? 1.347 -5.648 -5.209 1.00 98.25 108 PRO A N 1
ATOM 793 C CA . PRO A 1 108 ? 1.204 -4.201 -5.062 1.00 98.25 108 PRO A CA 1
ATOM 794 C C . PRO A 1 108 ? 1.542 -3.710 -3.650 1.00 98.25 108 PRO A C 1
ATOM 796 O O . PRO A 1 108 ? 1.358 -4.413 -2.654 1.00 98.25 108 PRO A O 1
ATOM 799 N N . GLY A 1 109 ? 2.000 -2.465 -3.551 1.00 97.62 109 GLY A N 1
ATOM 800 C CA . GLY A 1 109 ? 2.167 -1.754 -2.285 1.00 97.62 109 GLY A CA 1
ATOM 801 C C . GLY A 1 109 ? 0.837 -1.324 -1.675 1.00 97.62 109 GLY A C 1
ATOM 802 O O . GLY A 1 109 ? -0.143 -1.099 -2.384 1.00 97.62 109 GLY A O 1
ATOM 803 N N . LEU A 1 110 ? 0.807 -1.162 -0.350 1.00 97.94 110 LEU A N 1
ATOM 804 C CA . LEU A 1 110 ? -0.397 -0.782 0.397 1.00 97.94 110 LEU A CA 1
ATOM 805 C C . LEU A 1 110 ? -1.021 0.524 -0.125 1.00 97.94 110 LEU A C 1
ATOM 807 O O . LEU A 1 110 ? -2.230 0.578 -0.333 1.00 97.94 110 LEU A O 1
ATOM 811 N N . ALA A 1 111 ? -0.212 1.559 -0.373 1.00 97.56 111 ALA A N 1
ATOM 812 C CA . ALA A 1 111 ? -0.690 2.829 -0.922 1.00 97.56 111 ALA A CA 1
ATOM 813 C C . ALA A 1 111 ? -1.303 2.675 -2.327 1.00 97.56 111 ALA A C 1
ATOM 815 O O . ALA A 1 111 ? -2.365 3.228 -2.609 1.00 97.56 111 ALA A O 1
ATOM 816 N N . LEU A 1 112 ? -0.659 1.885 -3.193 1.00 98.31 112 LEU A N 1
ATOM 817 C CA . LEU A 1 112 ? -1.128 1.627 -4.553 1.00 98.31 112 LEU A CA 1
ATOM 818 C C . LEU A 1 112 ? -2.459 0.852 -4.550 1.00 98.31 112 LEU A C 1
ATOM 820 O O . LEU A 1 112 ? -3.403 1.227 -5.246 1.00 98.31 112 LEU A O 1
ATOM 824 N N . GLU A 1 113 ? -2.559 -0.176 -3.707 1.00 98.56 113 GLU A N 1
ATOM 825 C CA . GLU A 1 113 ? -3.761 -0.997 -3.546 1.00 98.56 113 GLU A CA 1
ATOM 826 C C . GLU A 1 113 ? -4.922 -0.225 -2.912 1.00 98.56 113 GLU A C 1
ATOM 828 O O . GLU A 1 113 ? -6.069 -0.376 -3.337 1.00 98.56 113 GLU A O 1
ATOM 833 N N . ALA A 1 114 ? -4.638 0.670 -1.963 1.00 98.31 114 ALA A N 1
ATOM 834 C CA . ALA A 1 114 ? -5.637 1.579 -1.412 1.00 98.31 114 ALA A CA 1
ATOM 835 C C . ALA A 1 114 ? -6.223 2.500 -2.495 1.00 98.31 114 ALA A C 1
ATOM 837 O O . ALA A 1 114 ? -7.445 2.625 -2.592 1.00 98.31 114 ALA A O 1
ATOM 838 N N . MET A 1 115 ? -5.381 3.079 -3.361 1.00 98.12 115 MET A N 1
ATOM 839 C CA . MET A 1 115 ? -5.847 3.888 -4.495 1.00 98.12 115 MET A CA 1
ATOM 840 C C . MET A 1 115 ? -6.651 3.070 -5.506 1.00 98.12 115 MET A C 1
ATOM 842 O O . MET A 1 115 ? -7.640 3.573 -6.040 1.00 98.12 115 MET A O 1
ATOM 846 N N . ARG A 1 116 ? -6.268 1.814 -5.771 1.00 98.38 116 ARG A N 1
ATOM 847 C CA . ARG A 1 116 ? -7.047 0.924 -6.641 1.00 98.38 116 ARG A CA 1
ATOM 848 C C . ARG A 1 116 ? -8.449 0.701 -6.085 1.00 98.38 116 ARG A C 1
ATOM 850 O O . ARG A 1 116 ? -9.428 0.891 -6.806 1.00 98.38 116 ARG A O 1
ATOM 857 N N . VAL A 1 117 ? -8.535 0.269 -4.827 1.00 98.44 117 VAL A N 1
ATOM 858 C CA . VAL A 1 117 ? -9.808 -0.059 -4.174 1.00 98.44 117 VAL A CA 1
ATOM 859 C C . VAL A 1 117 ? -10.697 1.177 -4.077 1.00 98.44 117 VAL A C 1
ATOM 861 O O . VAL A 1 117 ? -11.880 1.086 -4.396 1.00 98.44 117 VAL A O 1
ATOM 864 N N . ALA A 1 118 ? -10.134 2.334 -3.720 1.00 97.69 118 ALA A N 1
ATOM 865 C CA . ALA A 1 118 ? -10.871 3.593 -3.639 1.00 97.69 118 ALA A CA 1
ATOM 866 C C . ALA A 1 118 ? -11.476 4.024 -4.986 1.00 97.69 118 ALA A C 1
ATOM 868 O O . ALA A 1 118 ? -12.588 4.542 -5.019 1.00 97.69 118 ALA A O 1
ATOM 869 N N . GLN A 1 119 ? -10.774 3.770 -6.094 1.00 97.06 119 GLN A N 1
ATOM 870 C CA . GLN A 1 119 ? -11.248 4.081 -7.448 1.00 97.06 119 GLN A CA 1
ATOM 871 C C . GLN A 1 119 ? -12.139 2.984 -8.057 1.00 97.06 119 GLN A C 1
ATOM 873 O O . GLN A 1 119 ? -12.641 3.150 -9.165 1.00 97.06 119 GLN A O 1
ATOM 878 N N . GLY A 1 120 ? -12.309 1.836 -7.391 1.00 97.38 120 GLY A N 1
ATOM 879 C CA . GLY A 1 120 ? -12.996 0.681 -7.978 1.00 97.38 120 GLY A CA 1
ATOM 880 C C . GLY A 1 120 ? -12.274 0.092 -9.198 1.00 97.38 120 GLY A C 1
ATOM 881 O O . GLY A 1 120 ? -12.897 -0.569 -10.028 1.00 97.38 120 GLY A O 1
ATOM 882 N N . ALA A 1 121 ? -10.966 0.327 -9.329 1.00 97.88 121 ALA A N 1
ATOM 883 C CA . ALA A 1 121 ? -10.179 -0.178 -10.445 1.00 97.88 121 ALA A CA 1
ATOM 884 C C . ALA A 1 121 ? -9.923 -1.691 -10.319 1.00 97.88 121 ALA A C 1
ATOM 886 O O . ALA A 1 121 ? -9.713 -2.233 -9.228 1.00 97.88 121 ALA A O 1
ATOM 887 N N . SER A 1 122 ? -9.901 -2.386 -11.457 1.00 97.06 122 SER A N 1
ATOM 888 C CA . SER A 1 122 ? -9.713 -3.841 -11.525 1.00 97.06 122 SER A CA 1
ATOM 889 C C . SER A 1 122 ? -8.303 -4.267 -11.933 1.00 97.06 122 SER A C 1
ATOM 891 O O . SER A 1 122 ? -7.964 -5.444 -11.807 1.00 97.06 122 SER A O 1
ATOM 893 N N . THR A 1 123 ? -7.485 -3.361 -12.477 1.00 97.62 123 THR A N 1
ATOM 894 C CA . THR A 1 123 ? -6.200 -3.709 -13.099 1.00 97.62 123 THR A CA 1
ATOM 895 C C . THR A 1 123 ? -5.162 -2.600 -12.950 1.00 97.62 123 THR A C 1
ATOM 897 O O . THR A 1 123 ? -5.490 -1.418 -13.058 1.00 97.62 123 THR A O 1
ATOM 900 N N . TYR A 1 124 ? -3.910 -3.006 -12.748 1.00 98.50 124 TYR A N 1
ATOM 901 C CA . TYR A 1 124 ? -2.716 -2.175 -12.877 1.00 98.50 124 TYR A CA 1
ATOM 902 C C . TYR A 1 124 ? -2.154 -2.270 -14.292 1.00 98.50 124 TYR A C 1
ATOM 904 O O . TYR A 1 124 ? -1.990 -3.378 -14.804 1.00 98.50 124 TYR A O 1
ATOM 912 N N . LEU A 1 125 ? -1.821 -1.134 -14.907 1.00 98.44 125 LEU A N 1
ATOM 913 C CA . LEU A 1 125 ? -1.116 -1.112 -16.190 1.00 98.44 125 LEU A CA 1
ATOM 914 C C . LEU A 1 125 ? 0.300 -0.574 -15.995 1.00 98.44 125 LEU A C 1
ATOM 916 O O . LEU A 1 125 ? 0.480 0.571 -15.593 1.00 98.44 125 LEU A O 1
ATOM 920 N N . ILE A 1 126 ? 1.300 -1.392 -16.299 1.00 98.38 126 ILE A N 1
ATOM 921 C CA . ILE A 1 126 ? 2.712 -1.060 -16.112 1.00 98.38 126 ILE A CA 1
ATOM 922 C C . ILE A 1 126 ? 3.353 -0.799 -17.473 1.00 98.38 126 ILE A C 1
ATOM 924 O O . ILE A 1 126 ? 3.294 -1.633 -18.374 1.00 98.38 126 ILE A O 1
ATOM 928 N N . ALA A 1 127 ? 3.996 0.352 -17.628 1.00 97.88 127 ALA A N 1
ATOM 929 C CA . ALA A 1 127 ? 4.787 0.641 -18.814 1.00 97.88 127 ALA A CA 1
ATOM 930 C C . ALA A 1 127 ? 6.233 0.179 -18.596 1.00 97.88 127 ALA A C 1
ATOM 932 O O . ALA A 1 127 ? 6.986 0.809 -17.844 1.00 97.88 127 ALA A O 1
ATOM 933 N N . GLY A 1 128 ? 6.613 -0.913 -19.257 1.00 96.38 128 GLY A N 1
ATOM 934 C CA . GLY A 1 128 ? 7.997 -1.351 -19.393 1.00 96.38 128 GLY A CA 1
ATOM 935 C C . GLY A 1 128 ? 8.737 -0.564 -20.477 1.00 96.38 128 GLY A C 1
ATOM 936 O O . GLY A 1 128 ? 8.122 -0.001 -21.388 1.00 96.38 128 GLY A O 1
ATOM 937 N N . ALA A 1 129 ? 10.065 -0.504 -20.383 1.00 93.81 129 ALA A N 1
ATOM 938 C CA . ALA A 1 129 ? 10.873 0.074 -21.452 1.00 93.81 129 ALA A CA 1
ATOM 939 C C . ALA A 1 129 ? 10.791 -0.794 -22.731 1.00 93.81 129 ALA A C 1
ATOM 941 O O . ALA A 1 129 ? 10.758 -2.020 -22.633 1.00 93.81 129 ALA A O 1
ATOM 942 N N . PRO A 1 130 ? 10.788 -0.201 -23.941 1.00 89.69 130 PRO A N 1
ATOM 943 C CA . PRO A 1 130 ? 10.798 -0.980 -25.184 1.00 89.69 130 PRO A CA 1
ATOM 944 C C . PRO A 1 130 ? 12.085 -1.785 -25.407 1.00 89.69 130 PRO A C 1
ATOM 946 O O . PRO A 1 130 ? 12.052 -2.809 -26.076 1.00 89.69 130 PRO A O 1
ATOM 949 N N . GLU A 1 131 ? 13.215 -1.319 -24.868 1.00 85.06 131 GLU A N 1
ATOM 950 C CA . GLU A 1 131 ? 14.551 -1.885 -25.109 1.00 85.06 131 GLU A CA 1
ATOM 951 C C . GLU A 1 131 ? 15.271 -2.211 -23.789 1.00 85.06 131 GLU A C 1
ATOM 953 O O . GLU A 1 131 ? 16.374 -1.736 -23.519 1.00 85.06 131 GLU A O 1
ATOM 958 N N . GLY A 1 132 ? 14.636 -3.009 -22.927 1.00 83.81 132 GLY A N 1
ATOM 959 C CA . GLY A 1 132 ? 15.270 -3.500 -21.702 1.00 83.81 132 GLY A CA 1
ATOM 960 C C . GLY A 1 132 ? 14.303 -4.209 -20.761 1.00 83.81 132 GLY A C 1
ATOM 961 O O . GLY A 1 132 ? 13.337 -3.612 -20.289 1.00 83.81 132 GLY A O 1
ATOM 962 N N . GLN A 1 133 ? 14.590 -5.476 -20.466 1.00 89.81 133 GLN A N 1
ATOM 963 C CA . GLN A 1 133 ? 13.863 -6.250 -19.459 1.00 89.81 133 GLN A CA 1
ATOM 964 C C . GLN A 1 133 ? 14.144 -5.715 -18.054 1.00 89.81 133 GLN A C 1
ATOM 966 O O . GLN A 1 133 ? 15.226 -5.192 -17.786 1.00 89.81 133 GLN A O 1
ATOM 971 N N . GLY A 1 134 ? 13.167 -5.846 -17.157 1.00 93.56 134 GLY A N 1
ATOM 972 C CA . GLY A 1 134 ? 13.313 -5.407 -15.770 1.00 93.56 134 GLY A CA 1
ATOM 973 C C . GLY A 1 134 ? 13.414 -3.887 -15.618 1.00 93.56 134 GLY A C 1
ATOM 974 O O . GLY A 1 134 ? 14.027 -3.403 -14.669 1.00 93.56 134 GLY A O 1
ATOM 975 N N . ILE A 1 135 ? 12.829 -3.119 -16.544 1.00 96.19 135 ILE A N 1
ATOM 976 C CA . ILE A 1 135 ? 12.784 -1.655 -16.468 1.00 96.19 135 ILE A CA 1
ATOM 977 C C . ILE A 1 135 ? 11.334 -1.184 -16.499 1.00 96.19 135 ILE A C 1
ATOM 979 O O . ILE A 1 135 ? 10.646 -1.340 -17.506 1.00 96.19 135 ILE A O 1
ATOM 983 N N . MET A 1 136 ? 10.892 -0.544 -15.416 1.00 97.31 136 MET A N 1
ATOM 984 C CA . MET A 1 136 ? 9.629 0.195 -15.360 1.00 97.31 136 MET A CA 1
ATOM 985 C C . MET A 1 136 ? 9.835 1.679 -15.672 1.00 97.31 136 MET A C 1
ATOM 987 O O . MET A 1 136 ? 10.879 2.258 -15.385 1.00 97.31 136 MET A O 1
ATOM 991 N N . THR A 1 137 ? 8.812 2.307 -16.246 1.00 97.25 137 THR A N 1
ATOM 992 C CA . THR A 1 137 ? 8.804 3.752 -16.534 1.00 97.25 137 THR A CA 1
ATOM 993 C C . THR A 1 137 ? 7.606 4.458 -15.906 1.00 97.25 137 THR A C 1
ATOM 995 O O . THR A 1 137 ? 7.727 5.573 -15.400 1.00 97.25 137 THR A O 1
ATOM 998 N N . SER A 1 138 ? 6.443 3.803 -15.887 1.00 98.06 138 SER A N 1
ATOM 999 C CA . SER A 1 138 ? 5.259 4.296 -15.184 1.00 98.06 138 SER A CA 1
ATOM 1000 C C . SER A 1 138 ? 4.324 3.164 -14.773 1.00 98.06 138 SER A C 1
ATOM 1002 O O . SER A 1 138 ? 4.353 2.068 -15.338 1.00 98.06 138 SER A O 1
ATOM 1004 N N . VAL A 1 139 ? 3.479 3.453 -13.788 1.00 98.50 139 VAL A N 1
ATOM 1005 C CA . VAL A 1 139 ? 2.391 2.589 -13.330 1.00 98.50 139 VAL A CA 1
ATOM 1006 C C . VAL A 1 139 ? 1.098 3.385 -13.397 1.00 98.50 139 VAL A C 1
ATOM 1008 O O . VAL A 1 139 ? 0.981 4.441 -12.781 1.00 98.50 139 VAL A O 1
ATOM 1011 N N . LYS A 1 140 ? 0.109 2.880 -14.127 1.00 98.44 140 LYS A N 1
ATOM 1012 C CA . LYS A 1 140 ? -1.235 3.444 -14.188 1.00 98.44 140 LYS A CA 1
ATOM 1013 C C . LYS A 1 140 ? -2.188 2.670 -13.281 1.00 98.44 140 LYS A C 1
ATOM 1015 O O . LYS A 1 140 ? -2.260 1.440 -13.353 1.00 98.44 140 LYS A O 1
ATOM 1020 N N . ILE A 1 141 ? -2.957 3.411 -12.483 1.00 97.50 141 ILE A N 1
ATOM 1021 C CA . ILE A 1 141 ? -4.037 2.884 -11.650 1.00 97.50 141 ILE A CA 1
ATOM 1022 C C . ILE A 1 141 ? -5.253 3.812 -11.649 1.00 97.50 141 ILE A C 1
ATOM 1024 O O . ILE A 1 141 ? -5.189 4.947 -11.180 1.00 97.50 141 ILE A O 1
ATOM 1028 N N . GLY A 1 142 ? -6.373 3.313 -12.177 1.00 95.88 142 GLY A N 1
ATOM 1029 C CA . GLY A 1 142 ? -7.562 4.136 -12.403 1.00 95.88 142 GLY A CA 1
ATOM 1030 C C . GLY A 1 142 ? -7.223 5.349 -13.274 1.00 95.88 142 GLY A C 1
ATOM 1031 O O . GLY A 1 142 ? -6.731 5.189 -14.397 1.00 95.88 142 GLY A O 1
ATOM 1032 N N . ASP A 1 143 ? -7.438 6.541 -12.730 1.00 96.38 143 ASP A N 1
ATOM 1033 C CA . ASP A 1 143 ? -7.233 7.813 -13.426 1.00 96.38 143 ASP A CA 1
ATOM 1034 C C . ASP A 1 143 ? -5.789 8.335 -13.339 1.00 96.38 143 ASP A C 1
ATOM 1036 O O . ASP A 1 143 ? -5.413 9.242 -14.083 1.00 96.38 143 ASP A O 1
ATOM 1040 N N . PHE A 1 144 ? -4.946 7.734 -12.494 1.00 98.00 144 PHE A N 1
ATOM 1041 C CA . PHE A 1 144 ? -3.596 8.227 -12.219 1.00 98.00 144 PHE A CA 1
ATOM 1042 C C . PHE A 1 144 ? -2.530 7.464 -13.002 1.00 98.00 144 PHE A C 1
ATOM 1044 O O . PHE A 1 144 ? -2.548 6.233 -13.073 1.00 98.00 144 PHE A O 1
ATOM 1051 N N . VAL A 1 145 ? -1.565 8.202 -13.553 1.00 98.12 145 VAL A N 1
ATOM 1052 C CA . VAL A 1 145 ? -0.330 7.664 -14.139 1.00 98.12 145 VAL A CA 1
ATOM 1053 C C . VAL A 1 145 ? 0.833 8.129 -13.278 1.00 98.12 145 VAL A C 1
ATOM 1055 O O . VAL A 1 145 ? 1.113 9.320 -13.193 1.00 98.12 145 VAL A O 1
ATOM 1058 N N . ILE A 1 146 ? 1.499 7.179 -12.634 1.00 98.25 146 ILE A N 1
ATOM 1059 C CA . ILE A 1 146 ? 2.557 7.429 -11.664 1.00 98.25 146 ILE A CA 1
ATOM 1060 C C . ILE A 1 146 ? 3.904 7.191 -12.357 1.00 98.25 146 ILE A C 1
ATOM 1062 O O . ILE A 1 146 ? 4.183 6.048 -12.732 1.00 98.25 146 ILE A O 1
ATOM 1066 N N . PRO A 1 147 ? 4.745 8.221 -12.559 1.00 97.62 147 PRO A N 1
ATOM 1067 C CA . PRO A 1 147 ? 6.105 8.019 -13.042 1.00 97.62 147 PRO A CA 1
ATOM 1068 C C . PRO A 1 147 ? 6.939 7.312 -11.968 1.00 97.62 147 PRO A C 1
ATOM 1070 O O . PRO A 1 147 ? 6.851 7.642 -10.783 1.00 97.62 147 PRO A O 1
ATOM 1073 N N . VAL A 1 148 ? 7.758 6.346 -12.381 1.00 97.94 148 VAL A N 1
ATOM 1074 C CA . VAL A 1 148 ? 8.585 5.545 -11.466 1.00 97.94 148 VAL A CA 1
ATOM 1075 C C . VAL A 1 148 ? 10.037 5.488 -11.923 1.00 97.94 148 VAL A C 1
ATOM 1077 O O . VAL A 1 148 ? 10.366 5.793 -13.069 1.00 97.94 148 VAL A O 1
ATOM 1080 N N . THR A 1 149 ? 10.929 5.101 -11.013 1.00 97.12 149 THR A N 1
ATOM 1081 C CA . THR A 1 149 ? 12.302 4.725 -11.368 1.00 97.12 149 THR A CA 1
ATOM 1082 C C . THR A 1 149 ? 12.317 3.456 -12.222 1.00 97.12 149 THR A C 1
ATOM 1084 O O . THR A 1 1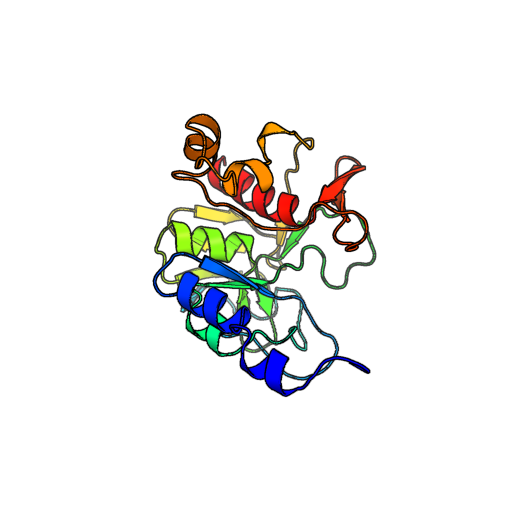49 ? 11.325 2.730 -12.291 1.00 97.12 149 THR A O 1
ATOM 1087 N N . SER A 1 150 ? 13.478 3.123 -12.797 1.00 96.69 150 SER A N 1
ATOM 1088 C CA . SER A 1 150 ? 13.669 1.859 -13.520 1.00 96.69 150 SER A CA 1
ATOM 1089 C C . SER A 1 150 ? 13.302 0.629 -12.686 1.00 96.69 150 SER A C 1
ATOM 1091 O O . SER A 1 150 ? 12.863 -0.358 -13.256 1.00 96.69 150 SER A O 1
ATOM 1093 N N . ALA A 1 151 ? 13.432 0.707 -11.357 1.00 95.75 151 ALA A N 1
ATOM 1094 C CA . ALA A 1 151 ? 13.088 -0.355 -10.413 1.00 95.75 151 ALA A CA 1
ATOM 1095 C C . ALA A 1 151 ? 11.625 -0.302 -9.918 1.00 95.75 151 ALA A C 1
ATOM 1097 O O . ALA A 1 151 ? 11.272 -0.956 -8.941 1.00 95.75 151 ALA A O 1
ATOM 1098 N N . GLY A 1 152 ? 10.762 0.518 -10.529 1.00 96.75 152 GLY A N 1
ATOM 1099 C CA . GLY A 1 152 ? 9.355 0.617 -10.130 1.00 96.75 152 GLY A CA 1
ATOM 1100 C C . GLY A 1 152 ? 9.120 1.360 -8.811 1.00 96.75 152 GLY A C 1
ATOM 1101 O O . GLY A 1 152 ? 8.110 1.131 -8.142 1.00 96.75 152 GLY A O 1
ATOM 1102 N N . GLU A 1 153 ? 10.044 2.238 -8.409 1.00 97.62 153 GLU A N 1
ATOM 1103 C CA . GLU A 1 153 ? 9.904 3.031 -7.186 1.00 97.62 153 GLU A CA 1
ATOM 1104 C C . GLU A 1 153 ? 9.316 4.418 -7.462 1.00 97.62 153 GLU A C 1
ATOM 1106 O O . GLU A 1 153 ? 9.696 5.094 -8.419 1.00 97.62 153 GLU A O 1
ATOM 1111 N N . LEU A 1 154 ? 8.443 4.876 -6.570 1.00 97.38 154 LEU A N 1
ATOM 1112 C CA . LEU A 1 154 ? 7.984 6.257 -6.504 1.00 97.38 154 LEU A CA 1
ATOM 1113 C C . LEU A 1 154 ? 9.023 7.113 -5.773 1.00 97.38 154 LEU A C 1
ATOM 1115 O O . LEU A 1 154 ? 9.434 6.766 -4.664 1.00 97.38 154 LEU A O 1
ATOM 1119 N N . TRP A 1 155 ? 9.405 8.254 -6.351 1.00 96.19 155 TRP A N 1
ATOM 1120 C CA . TRP A 1 155 ? 10.123 9.304 -5.621 1.00 96.19 155 TRP A CA 1
ATOM 1121 C C . TRP A 1 155 ? 9.181 10.004 -4.647 1.00 96.19 155 TRP A C 1
ATOM 1123 O O . TRP A 1 155 ? 8.136 10.507 -5.054 1.00 96.19 155 TRP A O 1
ATOM 1133 N N . LEU A 1 156 ? 9.555 10.031 -3.368 1.00 93.81 156 LEU A N 1
ATOM 1134 C CA . LEU A 1 156 ? 8.734 10.616 -2.315 1.00 93.81 156 LEU A CA 1
ATOM 1135 C C . LEU A 1 156 ? 9.032 12.106 -2.157 1.00 93.81 156 LEU A C 1
ATOM 1137 O O . LEU A 1 156 ? 10.125 12.495 -1.737 1.00 93.81 156 LEU A O 1
ATOM 1141 N N . TYR A 1 157 ? 8.018 12.925 -2.402 1.00 92.56 157 TYR A N 1
ATOM 1142 C CA . TYR A 1 157 ? 7.981 14.338 -2.050 1.00 92.56 157 TYR A CA 1
ATOM 1143 C C . TYR A 1 157 ? 7.301 14.471 -0.693 1.00 92.56 157 TYR A C 1
ATOM 1145 O O . TYR A 1 157 ? 6.126 14.809 -0.568 1.00 92.56 157 TYR A O 1
ATOM 1153 N N . VAL A 1 158 ? 8.065 14.136 0.343 1.00 90.00 158 VAL A N 1
ATOM 1154 C CA . VAL A 1 158 ? 7.597 14.233 1.725 1.00 90.00 158 VAL A CA 1
ATOM 1155 C C . VAL A 1 158 ? 7.381 15.693 2.116 1.00 90.00 158 VAL A C 1
ATOM 1157 O O . VAL A 1 158 ? 8.116 16.589 1.697 1.00 90.00 158 VAL A O 1
ATOM 1160 N N . SER A 1 159 ? 6.395 15.926 2.968 1.00 89.94 159 SER A N 1
ATOM 1161 C CA . SER A 1 159 ? 6.148 17.226 3.589 1.00 89.94 159 SER A CA 1
ATOM 1162 C C . SER A 1 159 ? 6.196 17.092 5.111 1.00 89.94 159 SER A C 1
ATOM 1164 O O . SER A 1 159 ? 6.087 15.969 5.612 1.00 89.94 159 SER A O 1
ATOM 1166 N N . PRO A 1 160 ? 6.379 18.207 5.847 1.00 89.00 160 PRO A N 1
ATOM 1167 C CA . PRO A 1 160 ? 6.520 18.159 7.297 1.00 89.00 160 PRO A CA 1
ATOM 1168 C C . PRO A 1 160 ? 5.383 17.390 7.965 1.00 89.00 160 PRO A C 1
ATOM 1170 O O . PRO A 1 160 ? 4.226 17.491 7.528 1.00 89.00 160 PRO A O 1
ATOM 1173 N N . ASP A 1 161 ? 5.701 16.630 9.011 1.00 86.62 161 ASP A N 1
ATOM 1174 C CA . ASP A 1 161 ? 4.682 15.956 9.811 1.00 86.62 161 ASP A CA 1
ATOM 1175 C C . ASP A 1 161 ? 3.754 16.983 10.466 1.00 86.62 161 ASP A C 1
ATOM 1177 O O . ASP A 1 161 ? 4.190 17.989 11.028 1.00 86.62 161 ASP A O 1
ATOM 1181 N N . ARG A 1 162 ? 2.445 16.753 10.350 1.00 86.81 162 ARG A N 1
ATOM 1182 C CA . ARG A 1 162 ? 1.434 17.733 10.747 1.00 86.81 162 ARG A CA 1
ATOM 1183 C C . ARG A 1 162 ? 0.241 17.038 11.378 1.00 86.81 162 ARG A C 1
ATOM 1185 O O . ARG A 1 162 ? -0.212 15.999 10.889 1.00 86.81 162 ARG A O 1
ATOM 1192 N N . ALA A 1 163 ? -0.256 17.604 12.473 1.00 85.81 163 ALA A N 1
ATOM 1193 C CA . ALA A 1 163 ? -1.293 16.986 13.295 1.00 85.81 163 ALA A CA 1
ATOM 1194 C C . ALA A 1 163 ? -2.598 16.756 12.515 1.00 85.81 163 ALA A C 1
ATOM 1196 O O . ALA A 1 163 ? -3.319 15.801 12.785 1.00 85.81 163 ALA A O 1
ATOM 1197 N N . GLU A 1 164 ? -2.867 17.582 11.504 1.00 87.81 164 GLU A N 1
ATOM 1198 C CA . GLU A 1 164 ? -4.070 17.547 10.673 1.00 87.81 164 GLU A CA 1
ATOM 1199 C C . GLU A 1 164 ? -4.184 16.273 9.821 1.00 87.81 164 GLU A C 1
ATOM 1201 O O . GLU A 1 164 ? -5.267 15.976 9.325 1.00 87.81 164 GLU A O 1
ATOM 1206 N N . ARG A 1 165 ? -3.098 15.501 9.650 1.00 87.75 165 ARG A N 1
ATOM 1207 C CA . ARG A 1 165 ? -3.148 14.189 8.978 1.00 87.75 165 ARG A CA 1
ATOM 1208 C C . ARG A 1 165 ? -3.732 13.081 9.844 1.00 87.75 165 ARG A C 1
ATOM 1210 O O . ARG A 1 165 ? -4.056 12.016 9.322 1.00 87.75 165 ARG A O 1
ATOM 1217 N N . TYR A 1 166 ? -3.814 13.291 11.154 1.00 91.00 166 TYR A N 1
ATOM 1218 C CA . TYR A 1 166 ? -4.124 12.228 12.094 1.00 91.00 166 TYR A CA 1
ATOM 1219 C C . TYR A 1 166 ? -5.512 12.405 12.685 1.00 91.00 166 TYR A C 1
ATOM 1221 O O . TYR A 1 166 ? -5.882 13.465 13.186 1.00 91.00 166 TYR A O 1
ATOM 1229 N N . VAL A 1 167 ? -6.256 11.304 12.696 1.00 91.81 167 VAL A N 1
ATOM 1230 C CA . VAL A 1 167 ? -7.517 11.198 13.420 1.00 91.81 167 VAL A CA 1
ATOM 1231 C C . VAL A 1 167 ? -7.289 10.330 14.651 1.00 91.81 167 VAL A C 1
ATOM 1233 O O . VAL A 1 167 ? -6.795 9.206 14.563 1.00 91.81 167 VAL A O 1
ATOM 1236 N N . SER A 1 168 ? -7.643 10.857 15.820 1.00 90.19 168 SER A N 1
ATOM 1237 C CA . SER A 1 168 ? -7.525 10.142 17.090 1.00 90.19 168 SER A CA 1
ATOM 1238 C C . SER A 1 168 ? -8.447 8.920 17.117 1.00 90.19 168 SER A C 1
ATOM 1240 O O . SER A 1 168 ? -9.666 9.046 16.991 1.00 90.19 168 SER A O 1
ATOM 1242 N N . ALA A 1 169 ? -7.886 7.734 17.373 1.00 89.62 169 ALA A N 1
ATOM 1243 C CA . ALA A 1 169 ? -8.673 6.510 17.546 1.00 89.62 169 ALA A CA 1
ATOM 1244 C C . ALA A 1 169 ? -9.680 6.624 18.704 1.00 89.62 169 ALA A C 1
ATOM 1246 O O . ALA A 1 169 ? -10.773 6.069 18.629 1.00 89.62 169 ALA A O 1
ATOM 1247 N N . LYS A 1 170 ? -9.349 7.392 19.752 1.00 91.38 170 LYS A N 1
ATOM 1248 C CA . LYS A 1 170 ? -10.270 7.687 20.858 1.00 91.38 170 LYS A CA 1
ATOM 1249 C C . LYS A 1 170 ? -11.516 8.429 20.369 1.00 91.38 170 LYS A C 1
ATOM 1251 O O . LYS A 1 170 ? -12.606 8.148 20.856 1.00 91.38 170 LYS A O 1
ATOM 1256 N N . ASP A 1 171 ? -11.357 9.348 19.422 1.00 92.06 171 ASP A N 1
ATOM 1257 C CA . ASP A 1 171 ? -12.467 10.159 18.913 1.00 92.06 171 ASP A CA 1
ATOM 1258 C C . ASP A 1 171 ? -13.343 9.348 17.947 1.00 92.06 171 ASP A C 1
ATOM 1260 O O . ASP A 1 171 ? -14.557 9.539 17.899 1.00 92.06 171 ASP A O 1
ATOM 1264 N N . VAL A 1 172 ? -12.745 8.389 17.230 1.00 92.69 172 VAL A N 1
ATOM 1265 C CA . VAL A 1 172 ? -13.470 7.412 16.397 1.00 92.69 172 VAL A CA 1
ATOM 1266 C C . VAL A 1 172 ? -14.253 6.412 17.254 1.00 92.69 172 VAL A C 1
ATOM 1268 O O . VAL A 1 172 ? -15.375 6.050 16.913 1.00 92.69 172 VAL A O 1
ATOM 1271 N N . LEU A 1 173 ? -13.683 5.977 18.379 1.00 91.75 173 LEU A N 1
ATOM 1272 C CA . LEU A 1 173 ? -14.271 4.989 19.293 1.00 91.75 173 LEU A CA 1
ATOM 1273 C C . LEU A 1 173 ? -15.047 5.630 20.454 1.00 91.75 173 LEU A C 1
ATOM 1275 O O . LEU A 1 173 ? -15.302 4.978 21.469 1.00 91.75 173 LEU A O 1
ATOM 1279 N N . ALA A 1 174 ? -15.396 6.913 20.342 1.00 91.31 174 ALA A N 1
ATOM 1280 C CA . ALA A 1 174 ? -16.052 7.637 21.417 1.00 91.31 174 ALA A CA 1
ATOM 1281 C C . ALA A 1 174 ? -17.406 6.984 21.775 1.00 91.31 174 ALA A C 1
ATOM 1283 O O . ALA A 1 174 ? -18.218 6.717 20.885 1.00 91.31 174 ALA A O 1
ATOM 1284 N N . PRO A 1 175 ? -17.705 6.768 23.072 1.00 87.75 175 PRO A N 1
ATOM 1285 C CA . PRO A 1 175 ? -18.911 6.052 23.503 1.00 87.75 175 PRO A CA 1
ATOM 1286 C C . PRO A 1 175 ? -20.209 6.778 23.129 1.00 87.75 175 PRO A C 1
ATOM 1288 O O . PRO A 1 175 ? -21.249 6.148 22.972 1.00 87.75 175 PRO A O 1
ATOM 1291 N N . ASN A 1 176 ? -20.139 8.099 22.946 1.00 89.50 176 ASN A N 1
ATOM 1292 C CA . ASN A 1 176 ? -21.270 8.940 22.555 1.00 89.50 176 ASN A CA 1
ATOM 1293 C C . ASN A 1 176 ? -21.383 9.111 21.026 1.00 89.50 176 ASN A C 1
ATOM 1295 O O . ASN A 1 176 ? -22.149 9.951 20.559 1.00 89.50 176 ASN A O 1
ATOM 1299 N N . GLY A 1 177 ? -20.621 8.330 20.251 1.00 88.00 177 GLY A N 1
ATOM 1300 C CA . GLY A 1 177 ? -20.554 8.410 18.796 1.00 88.00 177 GLY A CA 1
ATOM 1301 C C . GLY A 1 177 ? -19.486 9.376 18.274 1.00 88.00 177 GLY A C 1
ATOM 1302 O O . GLY A 1 177 ? -18.879 10.148 19.014 1.00 88.00 177 GLY A O 1
ATOM 1303 N N . VAL A 1 178 ? -19.259 9.307 16.961 1.00 92.88 178 VAL A N 1
ATOM 1304 C CA . VAL A 1 178 ? -18.243 10.090 16.243 1.00 92.88 178 VAL A CA 1
ATOM 1305 C C . VAL A 1 178 ? -18.707 11.540 16.073 1.00 92.88 178 VAL A C 1
ATOM 1307 O O . VAL A 1 178 ? -19.806 11.783 15.567 1.00 92.88 178 VAL A O 1
ATOM 1310 N N . SER A 1 179 ? -17.864 12.504 16.462 1.00 93.56 179 SER A N 1
ATOM 1311 C CA . SER A 1 179 ? -18.155 13.937 16.297 1.00 93.56 179 SER A CA 1
ATOM 1312 C C . SER A 1 179 ? -18.302 14.330 14.813 1.00 93.56 179 SER A C 1
ATOM 1314 O O . SER A 1 179 ? -17.706 13.675 13.952 1.00 93.56 179 SER A O 1
ATOM 1316 N N . PRO A 1 180 ? -19.034 15.411 14.471 1.00 94.25 180 PRO A N 1
ATOM 1317 C CA . PRO A 1 180 ? -19.115 15.898 13.090 1.00 94.25 180 PRO A CA 1
ATOM 1318 C C . PRO A 1 180 ? -17.745 16.187 12.461 1.00 94.25 180 PRO A C 1
ATOM 1320 O O . PRO A 1 180 ? -17.538 15.912 11.284 1.00 94.25 180 PRO A O 1
ATOM 1323 N N . GLN A 1 181 ? -16.795 16.691 13.250 1.00 92.06 181 GLN A N 1
ATOM 1324 C CA . GLN A 1 181 ? -15.435 16.993 12.807 1.00 92.06 181 GLN A CA 1
ATOM 1325 C C . GLN A 1 181 ? -14.663 15.711 12.477 1.00 92.06 181 GLN A C 1
ATOM 1327 O O . GLN A 1 181 ? -14.080 15.595 11.403 1.00 92.06 181 GLN A O 1
ATOM 1332 N N . THR A 1 182 ? -14.708 14.719 13.371 1.00 93.94 182 THR A N 1
ATOM 1333 C CA . THR A 1 182 ? -14.076 13.408 13.156 1.00 93.94 182 THR A CA 1
ATOM 1334 C C . THR A 1 182 ? -14.694 12.689 11.956 1.00 93.94 182 THR A C 1
ATOM 1336 O O . THR A 1 182 ? -13.982 12.073 11.170 1.00 93.94 182 THR A O 1
ATOM 1339 N N . ARG A 1 183 ? -16.015 12.799 11.782 1.00 93.88 183 ARG A N 1
ATOM 1340 C CA . ARG A 1 183 ? -16.731 12.256 10.625 1.00 93.88 183 ARG A CA 1
ATOM 1341 C C . ARG A 1 183 ? -16.255 12.898 9.323 1.00 93.88 183 ARG A C 1
ATOM 1343 O O . ARG A 1 183 ? -15.895 12.173 8.403 1.00 93.88 183 ARG A O 1
ATOM 1350 N N . ALA A 1 184 ? -16.204 14.229 9.266 1.00 93.00 184 ALA A N 1
ATOM 1351 C CA . ALA A 1 184 ? -15.744 14.962 8.087 1.00 93.00 184 ALA A CA 1
ATOM 1352 C C . ALA A 1 184 ? -14.281 14.648 7.724 1.00 93.00 184 ALA A C 1
ATOM 1354 O O . ALA A 1 184 ? -13.924 14.663 6.552 1.00 93.00 184 ALA A O 1
ATOM 1355 N N . ALA A 1 185 ? -13.443 14.318 8.711 1.00 92.00 185 ALA A N 1
ATOM 1356 C CA . ALA A 1 185 ? -12.068 13.884 8.472 1.00 92.00 185 ALA A CA 1
ATOM 1357 C C . ALA A 1 185 ? -11.963 12.475 7.847 1.00 92.00 185 ALA A C 1
ATOM 1359 O O . ALA A 1 185 ? -10.927 12.130 7.288 1.00 92.00 185 ALA A O 1
ATOM 1360 N N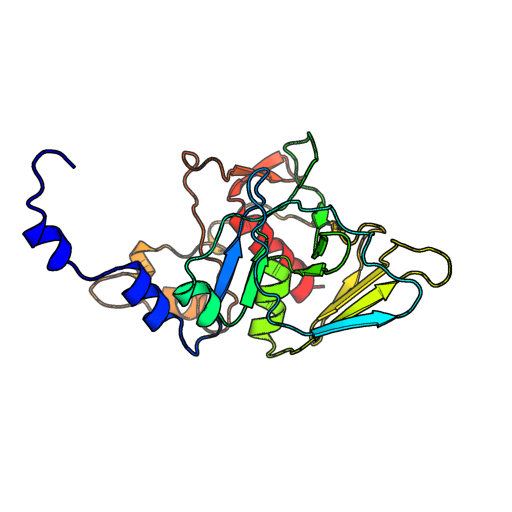 . ILE A 1 186 ? -13.014 11.652 7.921 1.00 93.81 186 ILE A N 1
ATOM 1361 C CA . ILE A 1 186 ? -13.017 10.261 7.433 1.00 93.81 186 ILE A CA 1
ATOM 1362 C C . ILE A 1 186 ? -13.817 10.119 6.137 1.00 93.81 186 ILE A C 1
ATOM 1364 O O . ILE A 1 186 ? -13.394 9.413 5.223 1.00 93.81 186 ILE A O 1
ATOM 1368 N N . GLU A 1 187 ? -14.986 10.751 6.052 1.00 93.19 187 GLU A N 1
ATOM 1369 C CA . GLU A 1 187 ? -15.890 10.593 4.913 1.00 93.19 187 GLU A CA 1
ATOM 1370 C C . GLU A 1 187 ? -15.247 11.099 3.612 1.00 93.19 187 GLU A C 1
ATOM 1372 O O . GLU A 1 187 ? -14.766 12.225 3.531 1.00 93.19 187 GLU A O 1
ATOM 1377 N N . GLY A 1 188 ? -15.237 10.240 2.586 1.00 92.44 188 GLY A N 1
ATOM 1378 C CA . GLY A 1 188 ? -14.640 10.537 1.280 1.00 92.44 188 GLY A CA 1
ATOM 1379 C C . GLY A 1 188 ? -13.115 10.394 1.209 1.00 92.44 188 GLY A C 1
ATOM 1380 O O . GLY A 1 188 ? -12.558 10.563 0.128 1.00 92.44 188 GLY A O 1
ATOM 1381 N N . ASN A 1 189 ? -12.443 10.048 2.312 1.00 95.12 189 ASN A N 1
ATOM 1382 C CA . ASN A 1 189 ? -10.986 9.935 2.367 1.00 95.12 189 ASN A CA 1
ATOM 1383 C C . ASN A 1 189 ? -10.502 8.479 2.329 1.00 95.12 189 ASN A C 1
ATOM 1385 O O . ASN A 1 189 ? -11.161 7.561 2.820 1.00 95.12 189 ASN A O 1
ATOM 1389 N N . ILE A 1 190 ? -9.290 8.278 1.803 1.00 96.69 190 ILE A N 1
ATOM 1390 C CA . ILE A 1 190 ? -8.539 7.029 1.967 1.00 96.69 190 ILE A CA 1
ATOM 1391 C C . ILE A 1 190 ? -7.874 7.071 3.344 1.00 96.69 190 ILE A C 1
ATOM 1393 O O . ILE A 1 190 ? -6.957 7.856 3.577 1.00 96.69 190 ILE A O 1
ATOM 1397 N N . VAL A 1 191 ? -8.346 6.230 4.264 1.00 96.12 191 VAL A N 1
ATOM 1398 C CA . VAL A 1 191 ? -7.859 6.204 5.648 1.00 96.12 191 VAL A CA 1
ATOM 1399 C C . VAL A 1 191 ? -6.876 5.059 5.842 1.00 96.12 191 VAL A C 1
ATOM 1401 O O . VAL A 1 191 ? -7.217 3.891 5.658 1.00 96.12 191 VAL A O 1
ATOM 1404 N N . PHE A 1 192 ? -5.668 5.396 6.287 1.00 95.12 192 PHE A N 1
ATOM 1405 C CA . PHE A 1 192 ? -4.669 4.419 6.697 1.00 95.12 192 PHE A CA 1
ATOM 1406 C C . PHE A 1 192 ? -4.706 4.224 8.210 1.00 95.12 192 PHE A C 1
ATOM 1408 O O . PHE A 1 192 ? -4.581 5.176 8.980 1.00 95.12 192 PHE A O 1
ATOM 1415 N N . VAL A 1 193 ? -4.849 2.971 8.639 1.00 92.50 193 VAL A N 1
ATOM 1416 C CA . VAL A 1 193 ? -4.810 2.593 10.054 1.00 92.50 193 VAL A CA 1
ATOM 1417 C C . VAL A 1 193 ? -3.448 1.981 10.345 1.00 92.50 193 VAL A C 1
ATOM 1419 O O . VAL A 1 193 ? -3.081 0.960 9.771 1.00 92.50 193 VAL A O 1
ATOM 1422 N N . GLY A 1 194 ? -2.692 2.608 11.239 1.00 84.19 194 GLY A N 1
ATOM 1423 C CA . GLY A 1 194 ? -1.368 2.146 11.631 1.00 84.19 194 GLY A CA 1
ATOM 1424 C C . GLY A 1 194 ? -0.988 2.647 13.014 1.00 84.19 194 GLY A C 1
ATOM 1425 O O . GLY A 1 194 ? -1.729 3.390 13.658 1.00 84.19 194 GLY A O 1
ATOM 1426 N N . THR A 1 195 ? 0.170 2.211 13.493 1.00 71.62 195 THR A N 1
ATOM 1427 C CA . THR A 1 195 ? 0.612 2.499 14.855 1.00 71.62 195 THR A CA 1
ATOM 1428 C C . THR A 1 195 ? 1.531 3.710 14.876 1.00 71.62 195 THR A C 1
ATOM 1430 O O . THR A 1 195 ? 2.536 3.730 14.174 1.00 71.62 195 THR A O 1
ATOM 1433 N N . SER A 1 196 ? 1.239 4.693 15.725 1.00 62.09 196 SER A N 1
ATOM 1434 C CA . SER A 1 196 ? 2.111 5.855 15.962 1.00 62.09 196 SER A CA 1
ATOM 1435 C C . SER A 1 196 ? 3.086 5.659 17.132 1.00 62.09 196 SER A C 1
ATOM 1437 O O . SER A 1 196 ? 3.872 6.547 17.450 1.00 62.09 196 SER A O 1
ATOM 1439 N N . SER A 1 197 ? 3.042 4.506 17.811 1.00 56.38 197 SER A N 1
ATOM 1440 C CA . SER A 1 197 ? 3.903 4.225 18.963 1.00 56.38 197 SER A CA 1
ATOM 1441 C C . SER A 1 197 ? 5.321 3.839 18.543 1.00 56.38 197 SER A C 1
ATOM 1443 O O . SER A 1 197 ? 5.527 2.809 17.905 1.00 56.38 197 SER A O 1
ATOM 1445 N N . ALA A 1 198 ? 6.313 4.601 19.014 1.00 52.72 198 ALA A N 1
ATOM 1446 C CA . ALA A 1 198 ? 7.733 4.343 18.758 1.00 52.72 198 ALA A CA 1
ATOM 1447 C C . ALA A 1 198 ? 8.204 2.936 19.193 1.00 52.72 198 ALA A C 1
ATOM 1449 O O . ALA A 1 198 ? 9.110 2.371 18.586 1.00 52.72 198 ALA A O 1
ATOM 1450 N N . GLY A 1 199 ? 7.562 2.342 20.208 1.00 41.84 199 GLY A N 1
ATOM 1451 C CA . GLY A 1 199 ? 7.882 0.999 20.711 1.00 41.84 199 GLY A CA 1
ATOM 1452 C C . GLY A 1 199 ? 7.569 -0.150 19.746 1.00 41.84 199 GLY A C 1
ATOM 1453 O O . GLY A 1 199 ? 8.052 -1.256 19.962 1.00 41.84 199 GLY A O 1
ATOM 1454 N N . LEU A 1 200 ? 6.805 0.104 18.678 1.00 59.25 200 LEU A N 1
ATOM 1455 C CA . LEU A 1 200 ? 6.497 -0.884 17.636 1.00 59.25 200 LEU A CA 1
ATOM 1456 C C . LEU A 1 200 ? 7.474 -0.824 16.452 1.00 59.25 200 LEU A C 1
ATOM 1458 O O . LEU A 1 200 ? 7.274 -1.510 15.456 1.00 59.25 200 LEU A O 1
ATOM 1462 N N . GLN A 1 201 ? 8.540 -0.021 16.581 1.00 63.09 201 GLN A N 1
ATOM 1463 C CA . GLN A 1 201 ? 9.660 0.088 15.638 1.00 63.09 201 GLN A CA 1
ATOM 1464 C C . GLN A 1 201 ? 9.270 0.444 14.192 1.00 63.09 201 GLN A C 1
ATOM 1466 O O . GLN A 1 201 ? 10.082 0.302 13.281 1.00 63.09 201 GLN A O 1
ATOM 1471 N N . ASP A 1 202 ? 8.071 0.991 13.981 1.00 72.31 202 ASP A N 1
ATOM 1472 C CA . ASP A 1 202 ? 7.631 1.526 12.688 1.00 72.31 202 ASP A CA 1
ATOM 1473 C C . ASP A 1 202 ? 7.880 3.039 12.570 1.00 72.31 202 ASP A C 1
ATOM 1475 O O . ASP A 1 202 ? 7.075 3.785 12.021 1.00 72.31 202 ASP A O 1
ATOM 1479 N N . ILE A 1 203 ? 8.996 3.519 13.123 1.00 74.88 203 ILE A N 1
ATOM 1480 C CA . ILE A 1 203 ? 9.448 4.898 12.924 1.00 74.88 203 ILE A CA 1
ATOM 1481 C C . ILE A 1 203 ? 10.396 4.932 11.729 1.00 74.88 203 ILE A C 1
ATOM 1483 O O . ILE A 1 203 ? 11.348 4.154 11.643 1.00 74.88 203 ILE A O 1
ATOM 1487 N N . ARG A 1 204 ? 10.130 5.847 10.799 1.00 78.38 204 ARG A N 1
ATOM 1488 C CA . ARG A 1 204 ? 10.911 6.071 9.583 1.00 78.38 204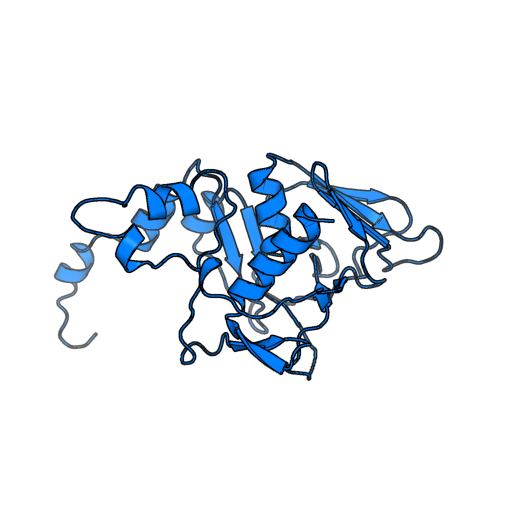 ARG A CA 1
ATOM 1489 C C . ARG A 1 204 ? 11.483 7.476 9.587 1.00 78.38 204 ARG A C 1
ATOM 1491 O O . ARG A 1 204 ? 10.825 8.407 10.040 1.00 78.38 204 ARG A O 1
ATOM 1498 N N . VAL A 1 205 ? 12.690 7.617 9.045 1.00 82.88 205 VAL A N 1
ATOM 1499 C CA . VAL A 1 205 ? 13.299 8.929 8.827 1.00 82.88 205 VAL A CA 1
ATOM 1500 C C . VAL A 1 205 ? 12.936 9.393 7.422 1.00 82.88 205 VAL A C 1
ATOM 1502 O O . VAL A 1 205 ? 13.194 8.687 6.443 1.00 82.88 205 VAL A O 1
ATOM 1505 N N . THR A 1 206 ? 12.323 10.564 7.305 1.00 86.69 206 THR A N 1
ATOM 1506 C CA . THR A 1 206 ? 11.989 11.159 6.005 1.00 86.69 206 THR A CA 1
ATOM 1507 C C . THR A 1 206 ? 13.203 11.855 5.390 1.00 86.69 206 THR A C 1
ATOM 1509 O O . THR A 1 206 ? 14.207 12.111 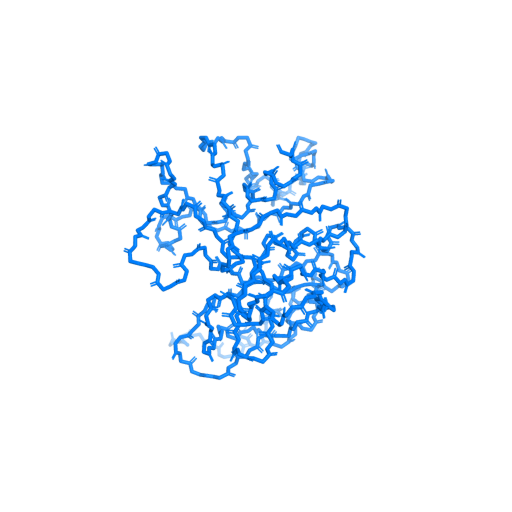6.059 1.00 86.69 206 THR A O 1
ATOM 1512 N N . ALA A 1 207 ? 13.116 12.225 4.110 1.00 83.81 207 ALA A N 1
ATOM 1513 C CA . ALA A 1 207 ? 14.144 13.042 3.460 1.00 83.81 207 ALA A CA 1
ATOM 1514 C C . ALA A 1 207 ? 14.355 14.421 4.129 1.00 83.81 207 ALA A C 1
ATOM 1516 O O . ALA A 1 207 ? 15.414 15.016 3.942 1.00 83.81 207 ALA A O 1
ATOM 1517 N N . LEU A 1 208 ? 13.391 14.894 4.933 1.00 85.44 208 LEU A N 1
ATOM 1518 C CA . LEU A 1 208 ? 13.489 16.120 5.739 1.00 85.44 208 LEU A CA 1
ATOM 1519 C C . LEU A 1 208 ? 14.197 15.903 7.089 1.00 85.44 208 LEU A C 1
ATOM 1521 O O . LEU A 1 208 ? 14.408 16.857 7.829 1.00 85.44 208 LEU A O 1
ATOM 1525 N N . GLY A 1 209 ? 14.577 14.664 7.419 1.00 82.38 209 GLY A N 1
ATOM 1526 C CA . GLY A 1 209 ? 15.197 14.314 8.700 1.00 82.38 209 GLY A CA 1
ATOM 1527 C C . GLY A 1 209 ? 14.202 14.126 9.848 1.00 82.38 209 GLY A C 1
ATOM 1528 O O . GLY A 1 209 ? 14.620 13.978 10.995 1.00 82.38 209 GLY A O 1
ATOM 1529 N N . GLU A 1 210 ? 12.901 14.112 9.558 1.00 85.50 210 GLU A N 1
ATOM 1530 C CA . GLU A 1 210 ? 11.850 13.929 10.560 1.00 85.50 210 GLU A CA 1
ATOM 1531 C C . GLU A 1 210 ? 11.588 12.447 10.827 1.00 85.50 210 GLU A C 1
ATOM 1533 O O . GLU A 1 210 ? 11.617 11.620 9.914 1.00 85.50 210 GLU A O 1
ATOM 1538 N N . ASN A 1 211 ? 11.296 12.123 12.086 1.00 85.19 211 ASN A N 1
ATOM 1539 C CA . ASN A 1 211 ? 10.855 10.796 12.494 1.00 85.19 211 ASN A CA 1
ATOM 1540 C C . ASN A 1 211 ? 9.334 10.724 12.410 1.00 85.19 211 ASN A C 1
ATOM 1542 O O . ASN A 1 211 ? 8.650 11.400 13.175 1.00 85.19 211 ASN A O 1
ATOM 1546 N N . VAL A 1 212 ? 8.818 9.883 11.519 1.00 84.50 212 VAL A N 1
ATOM 1547 C CA . VAL A 1 212 ? 7.377 9.729 11.292 1.00 84.50 212 VAL A CA 1
ATOM 1548 C C . VAL A 1 212 ? 6.954 8.260 11.364 1.00 84.50 212 VAL A C 1
ATOM 1550 O O . VAL A 1 212 ? 7.773 7.380 11.081 1.00 84.50 212 VAL A O 1
ATOM 1553 N N . PRO A 1 213 ? 5.692 7.957 11.715 1.00 86.38 213 PRO A N 1
ATOM 1554 C CA . PRO A 1 213 ? 5.150 6.605 11.588 1.00 86.38 213 PRO A CA 1
ATOM 1555 C C . PRO A 1 213 ? 5.218 6.105 10.137 1.00 86.38 213 PRO A C 1
ATOM 1557 O O . PRO A 1 213 ? 4.896 6.854 9.218 1.00 86.38 213 PRO A O 1
ATOM 1560 N N . GLY A 1 214 ? 5.563 4.839 9.899 1.00 86.56 214 GLY A N 1
ATOM 1561 C CA . GLY A 1 214 ? 5.649 4.271 8.546 1.00 86.56 214 GLY A CA 1
ATOM 1562 C C . GLY A 1 214 ? 4.337 4.380 7.767 1.00 86.56 214 GLY A C 1
ATOM 1563 O O . GLY A 1 214 ? 4.336 4.673 6.572 1.00 86.56 214 GLY A O 1
ATOM 1564 N N . VAL A 1 215 ? 3.204 4.258 8.461 1.00 89.25 215 VAL A N 1
ATOM 1565 C CA . VAL A 1 215 ? 1.869 4.483 7.885 1.00 89.25 215 VAL A CA 1
ATOM 1566 C C . VAL A 1 215 ? 1.686 5.891 7.293 1.00 89.25 215 VAL A C 1
ATOM 1568 O O . VAL A 1 215 ? 0.982 6.045 6.296 1.00 89.25 215 VAL A O 1
ATOM 1571 N N . SER A 1 216 ? 2.348 6.916 7.843 1.00 91.56 216 SER A N 1
ATOM 1572 C CA . SER A 1 216 ? 2.226 8.286 7.330 1.00 91.56 216 SER A CA 1
ATOM 1573 C C . SER A 1 216 ? 2.903 8.448 5.970 1.00 91.56 216 SER A C 1
ATOM 1575 O O . SER A 1 216 ? 2.460 9.264 5.166 1.00 91.56 216 SER A O 1
ATOM 1577 N N . LEU A 1 217 ? 3.930 7.646 5.670 1.00 92.75 217 LEU A N 1
ATOM 1578 C CA . LEU A 1 217 ? 4.564 7.640 4.353 1.00 92.75 217 LEU A CA 1
ATOM 1579 C C . LEU A 1 217 ? 3.640 7.033 3.294 1.00 92.75 217 LEU A C 1
ATOM 1581 O O . LEU A 1 217 ? 3.564 7.579 2.201 1.00 92.75 217 LEU A O 1
ATOM 1585 N N . HIS A 1 218 ? 2.865 5.993 3.622 1.00 94.88 218 HIS A N 1
ATOM 1586 C CA . HIS A 1 218 ? 1.823 5.476 2.719 1.00 94.88 218 HIS A CA 1
ATOM 1587 C C . HIS A 1 218 ? 0.736 6.522 2.447 1.00 94.88 218 HIS A C 1
ATOM 1589 O O . HIS A 1 218 ? 0.335 6.706 1.300 1.00 94.88 218 HIS A O 1
ATOM 1595 N N . ALA A 1 219 ? 0.311 7.259 3.478 1.00 94.94 219 ALA A N 1
ATOM 1596 C CA . ALA A 1 219 ? -0.628 8.367 3.310 1.00 94.94 219 ALA A CA 1
ATOM 1597 C C . ALA A 1 219 ? -0.047 9.487 2.429 1.00 94.94 219 ALA A C 1
ATOM 1599 O O . ALA A 1 219 ? -0.741 9.994 1.553 1.00 94.94 219 ALA A O 1
ATOM 1600 N N . GLN A 1 220 ? 1.232 9.832 2.607 1.00 94.81 220 GLN A N 1
ATOM 1601 C CA . GLN A 1 220 ? 1.915 10.835 1.784 1.00 94.81 220 GLN A CA 1
ATOM 1602 C C . GLN A 1 220 ? 2.121 10.381 0.334 1.00 94.81 220 GLN A C 1
ATOM 1604 O O . GLN A 1 220 ? 2.012 11.202 -0.567 1.00 94.81 220 GLN A O 1
ATOM 1609 N N . MET A 1 221 ? 2.361 9.089 0.085 1.00 96.50 221 MET A N 1
ATOM 1610 C CA . MET A 1 221 ? 2.401 8.539 -1.277 1.00 96.50 221 MET A CA 1
ATOM 1611 C C . MET A 1 221 ? 1.071 8.764 -1.999 1.00 96.50 221 MET A C 1
ATOM 1613 O O . MET A 1 221 ? 1.064 9.201 -3.146 1.00 96.50 221 MET A O 1
ATOM 1617 N N . VAL A 1 222 ? -0.049 8.490 -1.324 1.00 96.81 222 VAL A N 1
ATOM 1618 C CA . VAL A 1 222 ? -1.384 8.742 -1.880 1.00 96.81 222 VAL A CA 1
ATOM 1619 C C . VAL A 1 222 ? -1.624 10.238 -2.059 1.00 96.81 222 VAL A C 1
ATOM 1621 O O . VAL A 1 222 ? -2.020 10.647 -3.142 1.00 96.81 222 VAL A O 1
ATOM 1624 N N . GLU A 1 223 ? -1.343 11.058 -1.042 1.00 95.12 223 GLU A N 1
ATOM 1625 C CA . GLU A 1 223 ? -1.482 12.521 -1.112 1.00 95.12 223 GLU A CA 1
ATOM 1626 C C . GLU A 1 223 ? -0.747 13.092 -2.330 1.00 95.12 223 GLU A C 1
ATOM 1628 O O . GLU A 1 223 ? -1.354 13.801 -3.126 1.00 95.12 223 GLU A O 1
ATOM 1633 N N . GLN A 1 224 ? 0.517 12.706 -2.513 1.00 96.00 224 GLN A N 1
ATOM 1634 C CA . GLN A 1 224 ? 1.354 13.135 -3.628 1.00 96.00 224 GLN A CA 1
ATOM 1635 C C . GLN A 1 224 ? 0.757 12.751 -4.988 1.00 96.00 224 GLN A C 1
ATOM 1637 O O . GLN A 1 224 ? 0.709 13.577 -5.894 1.00 96.00 224 GLN A O 1
ATOM 1642 N N . VAL A 1 225 ? 0.301 11.504 -5.148 1.00 96.94 225 VAL A N 1
ATOM 1643 C CA . VAL A 1 225 ? -0.286 11.043 -6.418 1.00 96.94 225 VAL A CA 1
ATOM 1644 C C . VAL A 1 225 ? -1.597 11.770 -6.716 1.00 96.94 225 VAL A C 1
ATOM 1646 O O . VAL A 1 225 ? -1.846 12.128 -7.865 1.00 96.94 225 VAL A O 1
ATOM 1649 N N . LEU A 1 226 ? -2.426 12.003 -5.696 1.00 94.88 226 LEU A N 1
ATOM 1650 C CA . LEU A 1 226 ? -3.708 12.687 -5.853 1.00 94.88 226 LEU A CA 1
ATOM 1651 C C . LEU A 1 226 ? -3.549 14.192 -6.121 1.00 94.88 226 LEU A C 1
ATOM 1653 O O . LEU A 1 226 ? -4.408 14.772 -6.783 1.00 94.88 226 LEU A O 1
ATOM 1657 N N . SER A 1 227 ? -2.491 14.831 -5.609 1.00 93.19 227 SER A N 1
ATOM 1658 C CA . SER A 1 227 ? -2.272 16.275 -5.766 1.00 93.19 227 SER A CA 1
ATOM 1659 C C . SER A 1 227 ? -1.562 16.675 -7.061 1.00 93.19 227 SER A C 1
ATOM 1661 O O . SER A 1 227 ? -1.739 17.815 -7.492 1.00 93.19 227 SER A O 1
ATOM 1663 N N . GLY A 1 228 ? -0.801 15.758 -7.674 1.00 86.00 228 GLY A N 1
ATOM 1664 C CA . GLY A 1 228 ? 0.025 16.027 -8.859 1.00 86.00 228 GLY A CA 1
ATOM 1665 C C . GLY A 1 228 ? 1.416 16.546 -8.524 1.00 86.00 228 GLY A C 1
ATOM 1666 O O . GLY A 1 228 ? 1.517 17.528 -7.755 1.00 86.00 228 GLY A O 1
#

Foldseek 3Di:
DPPDDVVVVVVDDDVLVVVLVVLAPHQAEAEKEADPDDAADADALAAEAEDAAAQQQLAAEGRHIDDDDPSNSVRHNYYAYLDQDPPDPDLERFKGAQWYHNSPDTGGHRLLRLLQSLLVHRYKYWYADNPDYNFTQWIDHRPFIAGAGGSRIHGFPDDDDDPLLDQDPCQCVPPVHHDPVSVVSPPSDSDFDDDFDVVVVQWGQYPVRDTGGSSVSSVRVNVVRVVD

Radius of gyration: 18.94 Å; chains: 1; bounding box: 42×41×61 Å

Sequence (228 aa):
VPGIDPALVDRLPDNDEIFARSIAGKPVVLGYGISNEGNYHPQVKAGIAFTGESPVDAPPHIRAATPLRPQLEANAAGIGHISLNPGKSTAVVRTAPLFLTDGEQLYPGLALEAMRVAQGASTYLIAGAPEGQGIMTSVKIGDFVIPVTSAGELWLYVSPDRAERYVSAKDVLAPNGVSPQTRAAIEGNIVFVGTSSAGLQDIRVTALGENVPGVSLHAQMVEQVLSG

pLDDT: mean 91.01, std 9.58, range [41.84, 98.56]